Protein AF-A0A2N2EJ25-F1 (afdb_monomer)

Secondary structure (DSSP, 8-state):
-PPPHHHHHHTT-HHHHHHHHHHHHHTT-HHHHHHHHHTT--TT-----SS--S---HHHHHHHTT-HHHHHHHHHTT--TT---TTS--HHHHHHHTT-HHHHHHHHHHS-GGGG-HHHHHHHHHTTT--HHHHHHHHSS--EEE-SS-SS-SEEEEPPTTT-EEEEETTEEEEE-EEEETTB--TTTSEEEGGGTEEEEEETTTTEEEE-TT--HHHHHHTHHHHHHHHHTTTTGGGS---

Foldseek 3Di:
DDDDLVRQLVVVPLLSLQVVLLVCLLVLNPPSVVVSVVSPRDQQQQDADPVRNKSDGSLLNCLLVVVVVSNLVSLVSDHAQCDAIQLQDGSLLSNVLVVVVVSNVVSCVSYDCLLVDLVSLLVVVVVLVDDVVLLVQLCDPPQKDQQPPAPPAGIWGWHRSSNFGWHAAPNWIWGQTTSDTPPDDRRFLWTQTSVLNFIWGADPPVGFIFTPPPDDPCNCVVCVRVSSNCSVVVVRRVPDDDD

pLDDT: mean 94.06, std 9.44, range [39.44, 98.88]

Sequence (243 aa):
MQKSIKEVIESKDFTLMGIELRKCVLMGDLKHLKLLHEAGADVNYYTKDKIFTTDTTALHIAANASYMEIVKYLLDNGSDAKIIDGLGNRAYHYAKANNDIAIMKLIKEKDDKLFYEEDYCVNKLRKYNLPEETIEFLGSNNRKIDLEKSTFTDYILFCSVQDVRIFEWNDIIFVDLLFRVENYTEIGVISWIPEKESFGCIDLEHNEFGLMKGMSWQDIICDIDNIIDKSLSWEFSNNTNIF

Structure (mmCIF, N/CA/C/O backbone):
data_AF-A0A2N2EJ25-F1
#
_entry.id   AF-A0A2N2EJ25-F1
#
loop_
_atom_site.group_PDB
_atom_site.id
_atom_site.type_symbol
_atom_site.label_atom_id
_atom_site.label_alt_id
_atom_site.label_comp_id
_atom_site.label_asym_id
_atom_site.label_entity_id
_atom_site.label_seq_id
_atom_site.pdbx_PDB_ins_code
_atom_site.Cartn_x
_atom_site.Cartn_y
_atom_site.Cartn_z
_atom_site.occupancy
_atom_site.B_iso_or_equiv
_atom_site.auth_seq_id
_atom_site.auth_comp_id
_atom_site.auth_asym_id
_atom_site.auth_atom_id
_atom_site.pdbx_PDB_model_num
ATOM 1 N N . MET A 1 1 ? 31.904 -7.901 -7.513 1.00 51.38 1 MET A N 1
ATOM 2 C CA . MET A 1 1 ? 31.881 -6.795 -8.492 1.00 51.38 1 MET A CA 1
ATOM 3 C C . MET A 1 1 ? 30.454 -6.694 -9.003 1.00 51.38 1 MET A C 1
ATOM 5 O O . MET A 1 1 ? 29.905 -7.735 -9.348 1.00 51.38 1 MET A O 1
ATOM 9 N N . GLN A 1 2 ? 29.817 -5.523 -8.946 1.00 69.81 2 GLN A N 1
ATOM 10 C CA . GLN A 1 2 ? 28.483 -5.348 -9.534 1.00 69.81 2 GLN A CA 1
ATOM 11 C C . GLN A 1 2 ? 28.625 -5.433 -11.059 1.00 69.81 2 GLN A C 1
ATOM 13 O O . GLN A 1 2 ? 29.534 -4.811 -11.607 1.00 69.81 2 GLN A O 1
ATOM 18 N N . LYS A 1 3 ? 27.792 -6.248 -11.720 1.00 82.06 3 LYS A N 1
ATOM 19 C CA . LYS A 1 3 ? 27.768 -6.329 -13.187 1.00 82.06 3 LYS A CA 1
ATOM 20 C C . LYS A 1 3 ? 27.356 -4.966 -13.745 1.00 82.06 3 LYS A C 1
ATOM 22 O O . LYS A 1 3 ? 26.448 -4.335 -13.210 1.00 82.06 3 LYS A O 1
ATOM 27 N N . SER A 1 4 ? 28.006 -4.524 -14.811 1.00 92.75 4 SER A N 1
ATOM 28 C CA . SER A 1 4 ? 27.572 -3.359 -15.579 1.00 92.75 4 SER A CA 1
ATOM 29 C C . SER A 1 4 ? 26.223 -3.624 -16.258 1.00 92.75 4 SER A C 1
ATOM 31 O O . SER A 1 4 ? 25.876 -4.769 -16.548 1.00 92.75 4 SER A O 1
ATOM 33 N N . ILE A 1 5 ? 25.481 -2.563 -16.588 1.00 95.62 5 ILE A N 1
ATOM 34 C CA . ILE A 1 5 ? 24.196 -2.675 -17.306 1.00 95.62 5 ILE A CA 1
ATOM 35 C C . ILE A 1 5 ? 24.352 -3.423 -18.634 1.00 95.62 5 ILE A C 1
ATOM 37 O O . ILE A 1 5 ? 23.492 -4.216 -19.007 1.00 95.62 5 ILE A O 1
ATOM 41 N N . LYS A 1 6 ? 25.482 -3.236 -19.323 1.00 94.94 6 LYS A N 1
ATOM 42 C CA . LYS A 1 6 ? 25.787 -3.960 -20.558 1.00 94.94 6 LYS A CA 1
ATOM 43 C C . LYS A 1 6 ? 25.910 -5.469 -20.318 1.00 94.94 6 LYS A C 1
ATOM 45 O O . LYS A 1 6 ? 25.281 -6.238 -21.033 1.00 94.94 6 LYS A O 1
ATOM 50 N N . GLU A 1 7 ? 26.651 -5.883 -19.291 1.00 96.56 7 GLU A N 1
ATOM 51 C CA . GLU A 1 7 ? 26.786 -7.303 -18.928 1.00 96.56 7 GLU A CA 1
ATOM 52 C C . GLU A 1 7 ? 25.451 -7.909 -18.466 1.00 96.56 7 GLU A C 1
ATOM 54 O O . GLU A 1 7 ? 25.183 -9.082 -18.726 1.00 96.56 7 GLU A O 1
ATOM 59 N N . VAL A 1 8 ? 24.598 -7.122 -17.794 1.00 97.19 8 VAL A N 1
ATOM 60 C CA . VAL A 1 8 ? 23.229 -7.536 -17.447 1.00 97.19 8 VAL A CA 1
ATOM 61 C C . VAL A 1 8 ? 22.415 -7.786 -18.718 1.00 97.19 8 VAL A C 1
ATOM 63 O O . VAL A 1 8 ? 21.834 -8.861 -18.858 1.00 97.19 8 VAL A O 1
ATOM 66 N N . ILE A 1 9 ? 22.432 -6.858 -19.678 1.00 97.38 9 ILE A N 1
ATOM 67 C CA . ILE A 1 9 ?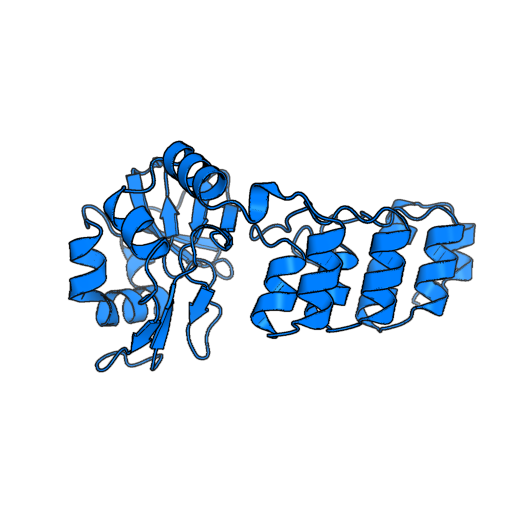 21.685 -6.995 -20.935 1.00 97.38 9 ILE A CA 1
ATOM 68 C C . ILE A 1 9 ? 22.180 -8.190 -21.763 1.00 97.38 9 ILE A C 1
ATOM 70 O O . ILE A 1 9 ? 21.384 -9.001 -22.236 1.00 97.38 9 ILE A O 1
ATOM 74 N N . GLU A 1 10 ? 23.497 -8.338 -21.905 1.00 97.06 10 GLU A N 1
ATOM 75 C CA . GLU A 1 10 ? 24.118 -9.425 -22.673 1.00 97.06 10 GLU A CA 1
ATOM 76 C C . GLU A 1 10 ? 23.817 -10.811 -22.091 1.00 97.06 10 GLU A C 1
ATOM 78 O O . GLU A 1 10 ? 23.772 -11.790 -22.838 1.00 97.06 10 GLU A O 1
ATOM 83 N N . SER A 1 11 ? 23.554 -10.899 -20.782 1.00 96.56 11 SER A N 1
ATOM 84 C CA . SER A 1 11 ? 23.187 -12.162 -20.138 1.00 96.56 11 SER A CA 1
ATOM 85 C C . SER A 1 11 ? 21.822 -12.705 -20.571 1.00 96.56 11 SER A C 1
ATOM 87 O O . SER A 1 11 ? 21.591 -13.904 -20.432 1.00 96.56 11 SER A O 1
ATOM 89 N N . LYS A 1 12 ? 20.930 -11.846 -21.097 1.00 94.50 12 LYS A N 1
ATOM 90 C CA . LYS A 1 12 ? 19.526 -12.167 -21.430 1.00 94.50 12 LYS A CA 1
ATOM 91 C C . LYS A 1 12 ? 18.728 -12.793 -20.277 1.00 94.50 12 LYS A C 1
ATOM 93 O O . LYS A 1 12 ? 17.713 -13.448 -20.501 1.00 94.50 12 LYS A O 1
ATOM 98 N N . ASP A 1 13 ? 19.184 -12.590 -19.046 1.00 97.31 13 ASP A N 1
ATOM 99 C CA . ASP A 1 13 ? 18.463 -12.965 -17.840 1.00 97.31 13 ASP A CA 1
ATOM 100 C C . ASP A 1 13 ? 17.442 -11.866 -17.520 1.00 97.31 13 ASP A C 1
ATOM 102 O O . ASP A 1 13 ? 17.774 -10.833 -16.935 1.00 97.31 13 ASP A O 1
ATOM 106 N N . PHE A 1 14 ? 16.196 -12.076 -17.945 1.00 96.00 14 PHE A N 1
ATOM 107 C CA . PHE A 1 14 ? 15.115 -11.103 -17.766 1.00 96.00 14 PHE A CA 1
ATOM 108 C C . PHE A 1 14 ? 14.777 -10.843 -16.292 1.00 96.00 14 PHE A C 1
ATOM 110 O O . PHE A 1 14 ? 14.375 -9.732 -15.948 1.00 96.00 14 PHE A O 1
ATOM 117 N N . THR A 1 15 ? 15.008 -11.816 -15.406 1.00 96.50 15 THR A N 1
ATOM 118 C CA . THR A 1 15 ? 14.854 -11.629 -13.957 1.00 96.50 15 THR A CA 1
ATOM 119 C C . THR A 1 15 ? 15.912 -10.6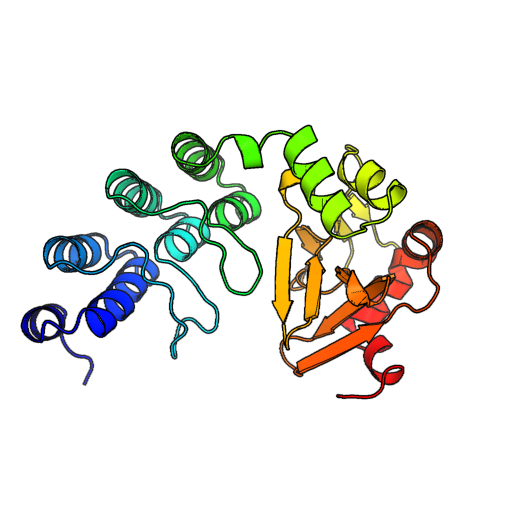61 -13.441 1.00 96.50 15 THR A C 1
ATOM 121 O O . THR A 1 15 ? 15.594 -9.692 -12.752 1.00 96.50 15 THR A O 1
ATOM 124 N N . LEU A 1 16 ? 17.178 -10.869 -13.818 1.00 96.50 16 LEU A N 1
ATOM 125 C CA . LEU A 1 16 ? 18.262 -9.957 -13.450 1.00 96.50 16 LEU A CA 1
ATOM 126 C C . LEU A 1 16 ? 18.050 -8.553 -14.031 1.00 96.50 16 LEU A C 1
ATOM 128 O O . LEU A 1 16 ? 18.323 -7.5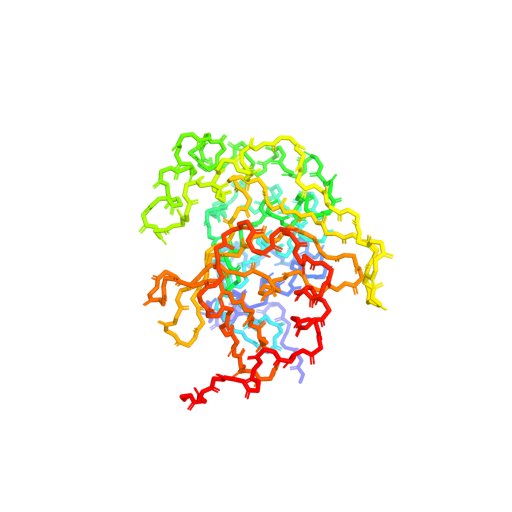65 -13.348 1.00 96.50 16 LEU A O 1
ATOM 132 N N . MET A 1 17 ? 17.544 -8.456 -15.263 1.00 97.62 17 MET A N 1
ATOM 133 C CA . MET A 1 17 ? 17.185 -7.176 -15.871 1.00 97.62 17 MET A CA 1
ATOM 134 C C . MET A 1 17 ? 16.086 -6.457 -15.081 1.00 97.62 17 MET A C 1
ATOM 136 O O . MET A 1 17 ? 16.235 -5.268 -14.821 1.00 97.62 17 MET A O 1
ATOM 140 N N . GLY A 1 18 ? 15.027 -7.154 -14.656 1.00 97.31 18 GLY A N 1
ATOM 141 C CA . GLY A 1 18 ? 13.961 -6.579 -13.827 1.00 97.31 18 GLY A CA 1
ATOM 142 C C . GLY A 1 18 ? 14.462 -6.089 -12.461 1.00 97.31 18 GLY A C 1
ATOM 143 O O . GLY A 1 18 ? 14.127 -4.985 -12.024 1.00 97.31 18 GLY A O 1
ATOM 144 N N . ILE A 1 19 ? 15.343 -6.860 -11.813 1.00 96.94 19 ILE A N 1
ATOM 145 C CA . ILE A 1 19 ? 16.013 -6.454 -10.565 1.00 96.94 19 ILE A CA 1
ATOM 146 C C . ILE A 1 19 ? 16.812 -5.164 -10.777 1.00 96.94 19 ILE A C 1
ATOM 148 O O . ILE A 1 19 ? 16.680 -4.213 -10.005 1.00 96.94 19 ILE A O 1
ATOM 152 N N . GLU A 1 20 ? 17.652 -5.118 -11.812 1.00 97.62 20 GLU A N 1
ATOM 153 C CA . GLU A 1 20 ? 18.501 -3.954 -12.066 1.00 97.62 20 GLU A CA 1
ATOM 154 C C . GLU A 1 20 ? 17.684 -2.742 -12.534 1.00 97.62 20 GLU A C 1
ATOM 156 O O . GLU A 1 20 ? 18.004 -1.616 -12.162 1.00 97.62 20 GLU A O 1
ATOM 161 N N . LEU A 1 21 ? 16.573 -2.964 -13.244 1.00 98.31 21 LEU A N 1
ATOM 162 C CA . LEU A 1 21 ? 15.643 -1.918 -13.668 1.00 98.31 21 LEU A CA 1
ATOM 163 C C . LEU A 1 21 ? 15.095 -1.160 -12.458 1.00 98.31 21 LEU A C 1
ATOM 165 O O . LEU A 1 21 ? 15.153 0.071 -12.424 1.00 98.31 21 LEU A O 1
ATOM 169 N N . ARG A 1 22 ? 14.636 -1.875 -11.423 1.00 98.19 22 ARG A N 1
ATOM 170 C CA . ARG A 1 22 ? 14.180 -1.247 -10.173 1.00 98.19 22 ARG A CA 1
ATOM 171 C C . ARG A 1 22 ? 15.295 -0.490 -9.452 1.00 98.19 22 ARG A C 1
ATOM 173 O O . ARG A 1 22 ? 15.043 0.588 -8.919 1.00 98.19 22 ARG A O 1
ATOM 180 N N . LYS A 1 23 ? 16.535 -0.993 -9.469 1.00 97.56 23 LYS A N 1
ATOM 181 C CA . LYS A 1 23 ? 17.684 -0.264 -8.899 1.00 97.56 23 LYS A CA 1
ATOM 182 C C . LYS A 1 23 ? 17.996 1.018 -9.664 1.00 97.56 23 LYS A C 1
ATOM 184 O O . LYS A 1 23 ? 18.278 2.031 -9.034 1.00 97.56 23 LYS A O 1
ATOM 189 N N . CYS A 1 24 ? 17.919 1.007 -10.996 1.00 98.06 24 CYS A N 1
ATOM 190 C CA . CYS A 1 24 ? 18.061 2.227 -11.789 1.00 98.06 24 CYS A CA 1
ATOM 191 C C . CYS A 1 24 ? 17.022 3.268 -11.365 1.00 98.06 24 CYS A C 1
ATOM 193 O O . CYS A 1 24 ? 17.377 4.421 -11.144 1.00 98.06 24 CYS A O 1
ATOM 195 N N . VAL A 1 25 ? 15.766 2.856 -11.171 1.00 98.62 25 VAL A N 1
ATOM 196 C CA . VAL A 1 25 ? 14.706 3.752 -10.689 1.00 98.62 25 VAL A CA 1
ATOM 197 C C . VAL A 1 25 ? 15.001 4.28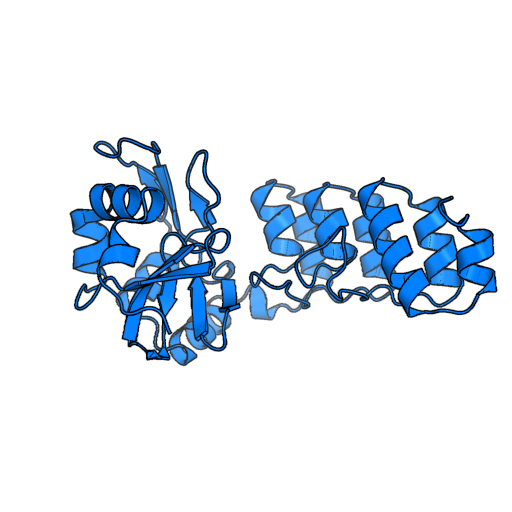3 -9.291 1.00 98.62 25 VAL A C 1
ATOM 199 O O . VAL A 1 25 ? 14.888 5.486 -9.083 1.00 98.62 25 VAL A O 1
ATOM 202 N N . LEU A 1 26 ? 15.439 3.426 -8.363 1.00 98.25 26 LEU A N 1
ATOM 203 C CA . LEU A 1 26 ? 15.840 3.830 -7.009 1.00 98.25 26 LEU A CA 1
ATOM 204 C C . LEU A 1 26 ? 16.936 4.906 -7.024 1.00 98.25 26 LEU A C 1
ATOM 206 O O . LEU A 1 26 ? 16.925 5.807 -6.194 1.00 98.25 26 LEU A O 1
ATOM 210 N N . MET A 1 27 ? 17.853 4.834 -7.990 1.00 97.94 27 MET A N 1
ATOM 211 C CA . MET A 1 27 ? 18.942 5.797 -8.169 1.00 97.94 27 MET A CA 1
ATOM 212 C C . MET A 1 27 ? 18.568 7.010 -9.043 1.00 97.94 27 MET A C 1
ATOM 214 O O . MET A 1 27 ? 19.424 7.857 -9.298 1.00 97.94 27 MET A O 1
ATOM 218 N N . GLY A 1 28 ? 17.332 7.094 -9.550 1.00 98.44 28 GLY A N 1
ATOM 219 C CA . GLY A 1 28 ? 16.900 8.154 -10.470 1.00 98.44 28 GLY A CA 1
ATOM 220 C C . GLY A 1 28 ? 17.499 8.051 -11.883 1.00 98.44 28 GLY A C 1
ATOM 221 O O . GLY A 1 28 ? 17.471 9.012 -12.654 1.00 98.44 28 GLY A O 1
ATOM 222 N N . ASP A 1 29 ? 18.048 6.894 -12.252 1.00 98.38 29 ASP A N 1
ATOM 223 C CA . ASP A 1 29 ? 18.772 6.671 -13.501 1.00 98.38 29 ASP A CA 1
ATOM 224 C C . ASP A 1 29 ? 17.833 6.312 -14.662 1.00 98.38 29 ASP A C 1
ATOM 226 O O . ASP A 1 29 ? 17.724 5.165 -15.108 1.00 98.38 29 ASP A O 1
ATOM 230 N N . LEU A 1 30 ? 17.154 7.335 -15.188 1.00 98.56 30 LEU A N 1
ATOM 231 C CA . LEU A 1 30 ? 16.255 7.204 -16.338 1.00 98.56 30 LEU A CA 1
ATOM 232 C C . LEU A 1 30 ? 16.964 6.657 -17.591 1.00 98.56 30 LEU A C 1
ATOM 234 O O . LEU A 1 30 ? 16.330 6.021 -18.433 1.00 98.56 30 LEU A O 1
ATOM 238 N N . LYS A 1 31 ? 18.272 6.897 -17.746 1.00 98.31 31 LYS A N 1
ATOM 239 C CA . LYS A 1 31 ? 19.024 6.442 -18.920 1.00 98.31 31 LYS A CA 1
ATOM 240 C C . LYS A 1 31 ? 19.163 4.923 -18.913 1.00 98.31 31 LYS A C 1
ATOM 242 O O . LYS A 1 31 ? 18.858 4.288 -19.921 1.00 98.31 31 LYS A O 1
ATOM 247 N N . HIS A 1 32 ? 19.625 4.341 -17.810 1.00 98.44 32 HIS A N 1
ATOM 248 C CA . HIS A 1 32 ? 19.789 2.890 -17.729 1.00 98.44 32 HIS A CA 1
ATOM 249 C C . HIS A 1 32 ? 18.455 2.155 -17.573 1.00 98.44 32 HIS A C 1
ATOM 251 O O . HIS A 1 32 ? 18.316 1.073 -18.139 1.00 98.44 32 HIS A O 1
ATOM 257 N N . LEU A 1 33 ? 17.452 2.777 -16.939 1.00 98.62 33 LEU A N 1
ATOM 258 C CA . LEU A 1 33 ? 16.065 2.306 -16.985 1.00 98.62 33 LEU A CA 1
ATOM 259 C C . LEU A 1 33 ? 15.598 2.080 -18.433 1.00 98.62 33 LEU A C 1
ATOM 261 O O . LEU A 1 33 ? 15.146 0.987 -18.767 1.00 98.62 33 LEU A O 1
ATOM 265 N N . LYS A 1 34 ? 15.752 3.093 -19.300 1.00 98.62 34 LYS A N 1
ATOM 266 C CA . LYS A 1 34 ? 15.366 3.011 -20.720 1.00 98.62 34 LYS A CA 1
ATOM 267 C C . LYS A 1 34 ? 16.088 1.886 -21.451 1.00 98.62 34 LYS A C 1
ATOM 269 O O . LYS A 1 34 ? 15.442 1.100 -22.129 1.00 98.62 34 LYS A O 1
ATOM 274 N N . LEU A 1 35 ? 17.405 1.776 -21.268 1.00 98.31 35 LEU A N 1
ATOM 275 C CA . LEU A 1 35 ? 18.208 0.734 -21.917 1.00 98.31 35 LEU A CA 1
ATOM 276 C C . LEU A 1 35 ? 17.781 -0.681 -21.509 1.00 98.31 35 LEU A C 1
ATOM 278 O O . LEU A 1 35 ? 17.723 -1.566 -22.357 1.00 98.31 35 LEU A O 1
ATOM 282 N N . LEU A 1 36 ? 17.488 -0.902 -20.224 1.00 98.62 36 LEU A N 1
ATOM 283 C CA . LEU A 1 36 ? 17.009 -2.197 -19.739 1.00 98.62 36 LEU A CA 1
ATOM 284 C C . LEU A 1 36 ? 15.619 -2.516 -20.295 1.00 98.62 36 LEU A C 1
ATOM 286 O O . LEU A 1 36 ? 15.400 -3.622 -20.783 1.00 98.62 36 LEU A O 1
ATOM 290 N N . HIS A 1 37 ? 14.704 -1.546 -20.276 1.00 98.50 37 HIS A N 1
ATOM 291 C CA . HIS A 1 37 ? 13.364 -1.721 -20.829 1.00 98.50 37 HIS A CA 1
ATOM 292 C C . HIS A 1 37 ? 13.395 -2.002 -22.345 1.00 98.50 37 HIS A C 1
ATOM 294 O O . HIS A 1 37 ? 12.790 -2.969 -22.800 1.00 98.50 37 HIS A O 1
ATOM 300 N N . GLU A 1 38 ? 14.180 -1.250 -23.126 1.00 97.88 38 GLU A N 1
ATOM 301 C CA . GLU A 1 38 ? 14.388 -1.487 -24.567 1.00 97.88 38 GLU A CA 1
ATOM 302 C C . GLU A 1 38 ? 15.022 -2.859 -24.861 1.00 97.88 38 GLU A C 1
ATOM 304 O O . GLU A 1 38 ? 14.789 -3.440 -25.922 1.00 97.88 38 GLU A O 1
ATOM 309 N N . ALA A 1 39 ? 15.796 -3.404 -23.918 1.00 98.00 39 ALA A N 1
ATOM 310 C CA . ALA A 1 39 ? 16.356 -4.752 -23.990 1.00 98.00 39 ALA A CA 1
ATOM 311 C C . ALA A 1 39 ? 15.364 -5.867 -23.595 1.00 98.00 39 ALA A C 1
ATOM 313 O O . ALA A 1 39 ? 15.726 -7.045 -23.644 1.00 98.00 39 ALA A O 1
ATOM 314 N N . GLY A 1 40 ? 14.124 -5.519 -23.237 1.00 97.81 40 GLY A N 1
ATOM 315 C CA . GLY A 1 40 ? 13.057 -6.458 -22.895 1.00 97.81 40 GLY A CA 1
ATOM 316 C C . GLY A 1 40 ? 12.902 -6.738 -21.400 1.00 97.81 40 GLY A C 1
ATOM 317 O O . GLY A 1 40 ? 12.250 -7.717 -21.044 1.00 97.81 40 GLY A O 1
ATOM 318 N N . ALA A 1 41 ? 13.492 -5.921 -20.521 1.00 98.25 41 ALA A N 1
ATOM 319 C CA . ALA A 1 41 ? 13.193 -5.992 -19.094 1.00 98.25 41 ALA A CA 1
ATOM 320 C C . ALA A 1 41 ? 11.700 -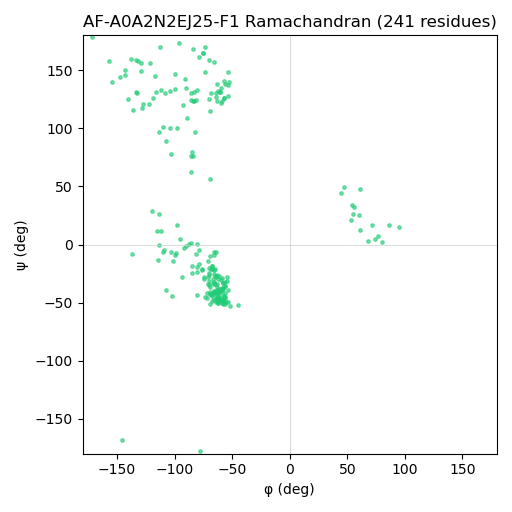5.731 -18.849 1.00 98.25 41 ALA A C 1
ATOM 322 O O . ALA A 1 41 ? 11.140 -4.772 -19.385 1.00 98.25 41 ALA A O 1
ATOM 323 N N . ASP A 1 42 ? 11.074 -6.548 -18.006 1.00 98.38 42 ASP A N 1
ATOM 324 C CA . ASP A 1 42 ? 9.689 -6.329 -17.605 1.00 98.38 42 ASP A CA 1
ATOM 325 C C . ASP A 1 42 ? 9.587 -5.084 -16.712 1.00 98.38 42 ASP A C 1
ATOM 327 O O . ASP A 1 42 ? 10.116 -5.044 -15.598 1.00 98.38 42 ASP A O 1
ATOM 331 N N . VAL A 1 43 ? 8.892 -4.060 -17.207 1.00 98.12 43 VAL A N 1
ATOM 332 C CA . VAL A 1 43 ? 8.660 -2.798 -16.495 1.00 98.12 43 VAL A CA 1
ATOM 333 C C . VAL A 1 43 ? 7.798 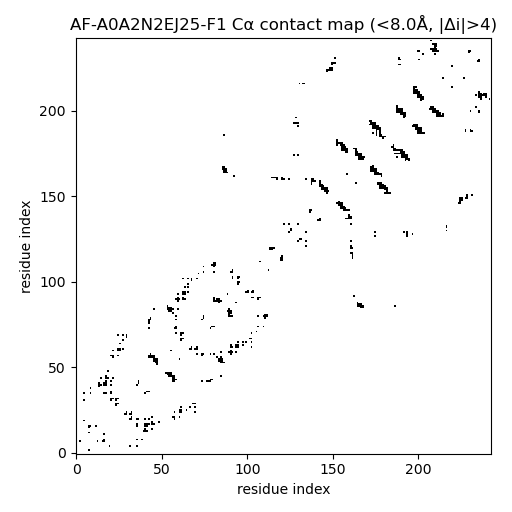-2.987 -15.237 1.00 98.12 43 VAL A C 1
ATOM 335 O O . VAL A 1 43 ? 7.837 -2.157 -14.326 1.00 98.12 43 VAL A O 1
ATOM 338 N N . ASN A 1 44 ? 7.042 -4.086 -15.176 1.00 98.56 44 ASN A N 1
ATOM 339 C CA . ASN A 1 44 ? 6.206 -4.468 -14.047 1.00 98.56 44 ASN A CA 1
ATOM 340 C C . ASN A 1 44 ? 6.896 -5.448 -13.098 1.00 98.56 44 ASN A C 1
ATOM 342 O O . ASN A 1 44 ? 6.265 -5.862 -12.136 1.00 98.56 44 ASN A O 1
ATOM 346 N N . TYR A 1 45 ? 8.173 -5.794 -13.302 1.00 98.44 45 TYR A N 1
ATOM 347 C CA . TYR A 1 45 ? 8.888 -6.698 -12.402 1.00 98.44 45 TYR A CA 1
ATOM 348 C C . TYR A 1 45 ? 8.818 -6.211 -10.947 1.00 98.44 45 TYR A C 1
ATOM 350 O O . TYR A 1 45 ? 9.164 -5.063 -10.650 1.00 98.44 45 TYR A O 1
ATOM 358 N N . TYR A 1 46 ? 8.396 -7.096 -10.041 1.00 97.56 46 TYR A N 1
ATOM 359 C CA . TYR A 1 46 ? 8.138 -6.733 -8.647 1.00 97.56 46 TYR A CA 1
ATOM 360 C C . TYR A 1 46 ? 8.643 -7.733 -7.605 1.00 97.56 46 TYR A C 1
ATOM 362 O O . TYR A 1 46 ? 8.640 -7.410 -6.422 1.00 97.56 46 TYR A O 1
ATOM 370 N N . THR A 1 47 ? 9.127 -8.910 -8.009 1.00 96.06 47 THR A N 1
ATOM 371 C CA . THR A 1 47 ? 9.511 -9.991 -7.087 1.00 96.06 47 THR A CA 1
ATOM 372 C C . THR A 1 47 ? 10.494 -9.530 -6.010 1.00 96.06 47 THR A C 1
ATOM 374 O O . THR A 1 47 ? 11.463 -8.824 -6.302 1.00 96.06 47 THR A O 1
ATOM 377 N N . LYS A 1 48 ? 10.277 -9.970 -4.769 1.00 94.56 48 LYS A N 1
ATOM 378 C CA . LYS A 1 48 ? 11.153 -9.682 -3.622 1.00 94.56 48 LYS A CA 1
ATOM 379 C C . LYS A 1 48 ? 12.617 -10.041 -3.902 1.00 94.56 48 LYS A C 1
ATOM 381 O O . LYS A 1 48 ? 12.924 -11.078 -4.492 1.00 94.56 48 LYS A O 1
ATOM 386 N N . ASP A 1 49 ? 13.533 -9.194 -3.450 1.00 93.19 49 ASP A N 1
ATOM 387 C CA . ASP A 1 49 ? 14.974 -9.429 -3.490 1.00 93.19 49 ASP A CA 1
ATOM 388 C C . ASP A 1 49 ? 15.677 -8.817 -2.263 1.00 93.19 49 ASP A C 1
ATOM 390 O O . ASP A 1 49 ? 15.047 -8.458 -1.272 1.00 93.19 49 ASP A O 1
ATOM 394 N N . LYS A 1 50 ? 17.013 -8.742 -2.292 1.00 91.12 50 LYS A N 1
ATOM 395 C CA . LYS A 1 50 ? 17.811 -8.232 -1.165 1.00 91.12 50 LYS A CA 1
ATOM 396 C C . LYS A 1 50 ? 17.627 -6.735 -0.888 1.00 91.12 50 LYS A C 1
ATOM 398 O O . LYS A 1 50 ? 18.050 -6.280 0.168 1.00 91.12 50 LYS A O 1
ATOM 403 N N . ILE A 1 51 ? 17.110 -5.976 -1.850 1.00 92.75 51 ILE A N 1
ATOM 404 C CA . ILE A 1 51 ? 16.895 -4.528 -1.758 1.00 92.75 51 ILE A CA 1
ATOM 405 C C . ILE A 1 51 ? 15.420 -4.248 -1.489 1.00 92.75 51 ILE A C 1
ATOM 407 O O . ILE A 1 51 ? 15.102 -3.433 -0.630 1.00 92.75 51 ILE A O 1
ATOM 411 N N . PHE A 1 52 ? 14.531 -4.935 -2.204 1.00 94.06 52 PHE A N 1
ATOM 412 C CA . PHE A 1 52 ? 13.089 -4.767 -2.080 1.00 94.06 52 PHE A CA 1
ATOM 413 C C . PHE A 1 52 ? 12.490 -6.005 -1.422 1.00 94.06 52 PHE A C 1
ATOM 415 O O . PHE A 1 52 ? 12.320 -7.041 -2.062 1.00 94.06 52 PHE A O 1
ATOM 422 N N . THR A 1 53 ? 12.189 -5.907 -0.130 1.00 91.25 53 THR A N 1
ATOM 423 C CA . THR A 1 53 ? 11.670 -7.021 0.681 1.00 91.25 53 THR A CA 1
ATOM 424 C C . THR A 1 53 ? 10.162 -7.236 0.526 1.00 91.25 53 THR A C 1
ATOM 426 O O . THR A 1 53 ? 9.632 -8.247 0.985 1.00 91.25 53 THR A O 1
ATOM 429 N N . THR A 1 54 ? 9.472 -6.329 -0.168 1.00 91.81 54 THR A N 1
ATOM 430 C CA . THR A 1 54 ? 8.074 -6.466 -0.593 1.00 91.81 54 THR A CA 1
ATOM 431 C C . THR A 1 54 ? 7.992 -6.575 -2.116 1.00 91.81 54 THR A C 1
ATOM 433 O O . THR A 1 54 ? 8.979 -6.351 -2.822 1.00 91.81 54 THR A O 1
ATOM 436 N N . ASP A 1 55 ? 6.807 -6.909 -2.623 1.00 95.94 55 ASP A N 1
ATOM 437 C CA . ASP A 1 55 ? 6.481 -7.002 -4.050 1.00 95.94 55 ASP A CA 1
ATOM 438 C C . ASP A 1 55 ? 6.460 -5.618 -4.751 1.00 95.94 55 ASP A C 1
ATOM 440 O O . ASP A 1 55 ? 5.471 -5.161 -5.317 1.00 95.94 55 ASP A O 1
ATOM 444 N N . THR A 1 56 ? 7.571 -4.887 -4.666 1.00 98.00 56 THR A N 1
ATOM 445 C CA . THR A 1 56 ? 7.716 -3.489 -5.089 1.00 98.00 56 THR A CA 1
ATOM 446 C C . THR A 1 56 ? 8.023 -3.385 -6.587 1.00 98.00 56 THR A C 1
ATOM 448 O O . THR A 1 56 ? 9.050 -3.885 -7.040 1.00 98.00 56 THR A O 1
ATOM 451 N N . THR A 1 57 ? 7.211 -2.660 -7.362 1.00 98.56 57 THR A N 1
ATOM 452 C CA . THR A 1 57 ? 7.466 -2.349 -8.780 1.00 98.56 57 THR A CA 1
ATOM 453 C C . THR A 1 57 ? 8.374 -1.127 -8.947 1.00 98.56 57 THR A C 1
ATOM 455 O O . THR A 1 57 ? 8.563 -0.324 -8.032 1.00 98.56 57 THR A O 1
ATOM 458 N N . ALA A 1 58 ? 8.864 -0.914 -10.168 1.00 98.69 58 ALA A N 1
ATOM 459 C CA . ALA A 1 58 ? 9.496 0.343 -10.567 1.00 98.69 58 ALA A CA 1
ATOM 460 C C . ALA A 1 58 ? 8.604 1.575 -10.305 1.00 98.69 58 ALA A C 1
ATOM 462 O O . ALA A 1 58 ? 9.094 2.613 -9.860 1.00 98.69 58 ALA A O 1
ATOM 463 N N . LEU A 1 59 ? 7.293 1.465 -10.542 1.00 98.81 59 LEU A N 1
ATOM 464 C CA . LEU A 1 59 ? 6.364 2.583 -10.379 1.00 98.81 59 LEU A CA 1
ATOM 465 C C . LEU A 1 59 ? 6.157 2.956 -8.900 1.00 98.81 59 LEU A C 1
ATOM 467 O O . LEU A 1 59 ? 6.075 4.146 -8.597 1.00 98.81 59 LEU A O 1
ATOM 471 N N . HIS A 1 60 ? 6.159 1.977 -7.981 1.00 98.81 60 HIS A N 1
ATOM 472 C CA . HIS A 1 60 ? 6.175 2.230 -6.530 1.00 98.81 60 HIS A CA 1
ATOM 473 C C . HIS A 1 60 ? 7.367 3.106 -6.136 1.00 98.81 60 HIS A C 1
ATOM 475 O O . HIS A 1 60 ? 7.196 4.153 -5.512 1.00 98.81 60 HIS A O 1
ATOM 481 N N . ILE A 1 61 ? 8.567 2.713 -6.572 1.00 98.69 61 ILE A N 1
ATOM 482 C CA . ILE A 1 61 ? 9.818 3.405 -6.240 1.00 98.69 61 ILE A CA 1
ATOM 483 C C . ILE A 1 61 ? 9.808 4.830 -6.802 1.00 98.69 61 ILE A C 1
ATOM 485 O O . ILE A 1 61 ? 10.107 5.780 -6.082 1.00 98.69 61 ILE A O 1
ATOM 489 N N . ALA A 1 62 ? 9.429 4.992 -8.073 1.00 98.81 62 ALA A N 1
ATOM 490 C CA . ALA A 1 62 ? 9.406 6.294 -8.732 1.00 98.81 62 ALA A CA 1
ATOM 491 C C . ALA A 1 62 ? 8.407 7.267 -8.085 1.00 98.81 62 ALA A C 1
ATOM 493 O O . ALA A 1 62 ? 8.722 8.447 -7.929 1.00 98.81 62 ALA A O 1
ATOM 494 N N . ALA A 1 63 ? 7.225 6.779 -7.691 1.00 98.75 63 ALA A N 1
ATOM 495 C CA . ALA A 1 63 ? 6.221 7.582 -7.000 1.00 98.75 63 ALA A CA 1
ATOM 496 C C . ALA A 1 63 ? 6.677 7.978 -5.587 1.00 98.75 63 ALA A C 1
ATOM 498 O O . ALA A 1 63 ? 6.538 9.137 -5.204 1.00 98.75 63 ALA A O 1
ATOM 499 N N . ASN A 1 64 ? 7.280 7.045 -4.842 1.00 98.38 64 ASN A N 1
ATOM 500 C CA . ASN A 1 64 ? 7.815 7.310 -3.506 1.00 98.38 64 ASN A CA 1
ATOM 501 C C . ASN A 1 64 ? 8.992 8.299 -3.516 1.00 98.38 64 ASN A C 1
ATOM 503 O O . ASN A 1 64 ? 9.136 9.103 -2.603 1.00 98.38 64 ASN A O 1
ATOM 507 N N . ALA A 1 65 ? 9.820 8.269 -4.561 1.00 98.38 65 ALA A N 1
ATOM 508 C CA . ALA A 1 65 ? 10.939 9.193 -4.731 1.00 98.38 65 ALA A CA 1
ATOM 509 C C . ALA A 1 65 ? 10.547 10.523 -5.409 1.00 98.38 65 ALA A C 1
ATOM 511 O O . ALA A 1 65 ? 11.413 11.362 -5.660 1.00 98.38 65 ALA A O 1
ATOM 512 N N . SER A 1 66 ? 9.265 10.720 -5.743 1.00 98.44 66 SER A N 1
ATOM 513 C CA . SER A 1 66 ? 8.768 11.878 -6.499 1.00 98.44 66 SER A CA 1
ATOM 514 C C . SER A 1 66 ? 9.490 12.117 -7.840 1.00 98.44 66 SER A C 1
ATOM 516 O O . SER A 1 66 ? 9.667 13.247 -8.303 1.00 98.44 66 SER A O 1
ATOM 518 N N . TYR A 1 67 ? 9.903 11.042 -8.518 1.00 98.69 67 TYR A N 1
ATOM 519 C CA . TYR A 1 67 ? 10.594 11.108 -9.808 1.00 98.69 67 TYR A CA 1
ATOM 520 C C . TYR A 1 67 ? 9.613 11.234 -10.978 1.00 98.69 67 TYR A C 1
ATOM 522 O O . TYR A 1 67 ? 9.397 10.283 -11.728 1.00 98.69 67 TYR A O 1
ATOM 530 N N . MET A 1 68 ? 9.059 12.436 -11.169 1.00 98.50 68 MET A N 1
ATOM 531 C CA . MET A 1 68 ? 8.058 12.753 -12.204 1.00 98.50 68 MET A CA 1
ATOM 532 C C . MET A 1 68 ? 8.386 12.187 -13.598 1.00 98.50 68 MET A C 1
ATOM 534 O O . MET A 1 68 ? 7.567 11.492 -14.196 1.00 98.50 68 MET A O 1
ATOM 538 N N . GLU A 1 69 ? 9.588 12.446 -14.120 1.00 98.69 69 GLU A N 1
ATOM 539 C CA . GLU A 1 69 ? 9.976 11.996 -15.467 1.00 98.69 69 GLU A CA 1
ATOM 540 C C . GLU A 1 69 ? 10.069 10.468 -15.576 1.00 98.69 69 GLU A C 1
ATOM 542 O O . GLU A 1 69 ? 9.756 9.897 -16.623 1.00 98.69 69 GLU A O 1
ATOM 547 N N . ILE A 1 70 ? 10.462 9.792 -14.492 1.00 98.88 70 ILE A N 1
ATOM 548 C CA . ILE A 1 70 ? 10.494 8.328 -14.444 1.00 98.88 70 ILE A CA 1
ATOM 549 C C . ILE A 1 70 ? 9.071 7.778 -14.348 1.00 98.88 70 ILE A C 1
ATOM 551 O O . ILE A 1 70 ? 8.738 6.882 -15.115 1.00 98.88 70 ILE A O 1
ATOM 555 N N . VAL A 1 71 ? 8.214 8.338 -13.486 1.00 98.81 71 VAL A N 1
ATOM 556 C CA . VAL A 1 71 ? 6.793 7.953 -13.400 1.00 98.81 71 VAL A CA 1
ATOM 557 C C . VAL A 1 71 ? 6.128 8.056 -14.769 1.00 98.81 71 VAL A C 1
ATOM 559 O O . VAL A 1 71 ? 5.490 7.105 -15.217 1.00 98.81 71 VAL A O 1
ATOM 562 N N . LYS A 1 72 ? 6.312 9.185 -15.460 1.00 98.62 72 LYS A N 1
ATOM 563 C CA . LYS A 1 72 ? 5.763 9.392 -16.800 1.00 98.62 72 LYS A CA 1
ATOM 564 C C . LYS A 1 72 ? 6.269 8.349 -17.787 1.00 98.62 72 LYS A C 1
ATOM 566 O O . LYS A 1 72 ? 5.466 7.746 -18.492 1.00 98.62 72 LYS A O 1
ATOM 571 N N . TYR A 1 73 ? 7.582 8.115 -17.816 1.00 98.81 73 TYR A N 1
ATOM 572 C CA . TYR A 1 73 ? 8.162 7.107 -18.697 1.00 98.81 73 TYR A CA 1
ATOM 573 C C . TYR A 1 73 ? 7.572 5.718 -18.433 1.00 98.81 73 TYR A C 1
ATOM 575 O O . TYR A 1 73 ? 7.136 5.067 -19.375 1.00 98.81 73 TYR A O 1
ATOM 583 N N . LEU A 1 74 ? 7.519 5.290 -17.172 1.00 98.81 74 LEU A N 1
ATOM 584 C CA . LEU A 1 74 ? 6.979 3.994 -16.763 1.00 98.81 74 LEU A CA 1
ATOM 585 C C . LEU A 1 74 ? 5.514 3.826 -17.211 1.00 98.81 74 LEU A C 1
ATOM 587 O O . LEU A 1 74 ? 5.181 2.866 -17.905 1.00 98.81 74 LEU A O 1
ATOM 591 N N . LEU A 1 75 ? 4.652 4.802 -16.909 1.00 98.56 75 LEU A N 1
ATOM 592 C CA . LEU A 1 75 ? 3.230 4.766 -17.276 1.00 98.56 75 LEU A CA 1
ATOM 593 C C . LEU A 1 75 ? 2.990 4.793 -18.793 1.00 98.56 75 LEU A C 1
ATOM 595 O O . LEU A 1 75 ? 2.114 4.089 -19.294 1.00 98.56 75 LEU A O 1
ATOM 599 N N . ASP A 1 76 ? 3.759 5.584 -19.545 1.00 98.19 76 ASP A N 1
ATOM 600 C CA . ASP A 1 76 ? 3.652 5.626 -21.010 1.00 98.19 76 ASP A CA 1
ATOM 601 C C . ASP A 1 76 ? 4.184 4.345 -21.680 1.00 98.19 76 ASP A C 1
ATOM 603 O O . ASP A 1 76 ? 3.895 4.104 -22.851 1.00 98.19 76 ASP A O 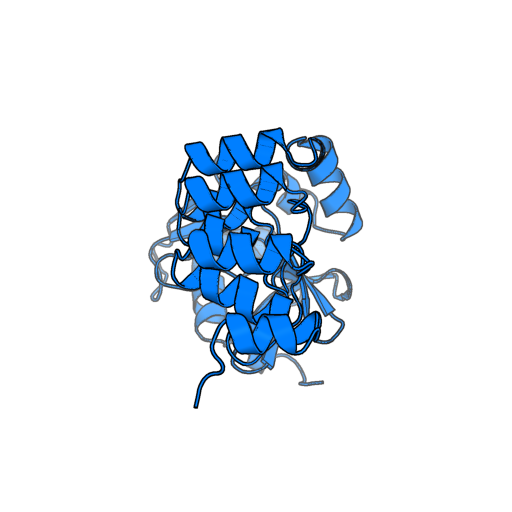1
ATOM 607 N N . ASN A 1 77 ? 4.923 3.511 -20.941 1.00 98.19 77 ASN A N 1
ATOM 608 C CA . ASN A 1 77 ? 5.535 2.274 -21.427 1.00 98.19 77 ASN A CA 1
ATOM 609 C C . ASN A 1 77 ? 4.939 1.008 -20.787 1.00 98.19 77 ASN A C 1
ATOM 611 O O . ASN A 1 77 ? 5.588 -0.032 -20.739 1.00 98.19 77 ASN A O 1
ATOM 615 N N . GLY A 1 78 ? 3.683 1.069 -20.338 1.00 96.50 78 GLY A N 1
ATOM 616 C CA . GLY A 1 78 ? 2.932 -0.125 -19.943 1.00 96.50 78 GLY A CA 1
ATOM 617 C C . GLY A 1 78 ? 3.134 -0.574 -18.497 1.00 96.50 78 GLY A C 1
ATOM 618 O O . GLY A 1 78 ? 2.774 -1.706 -18.168 1.00 96.50 78 GLY A O 1
ATOM 619 N N . SER A 1 79 ? 3.664 0.287 -17.621 1.00 98.19 79 SER A N 1
ATOM 620 C CA . SER A 1 79 ? 3.557 0.035 -16.184 1.00 98.19 79 SER A CA 1
ATOM 621 C C . SER A 1 79 ? 2.098 -0.017 -15.740 1.00 98.19 79 SER A C 1
ATOM 623 O O . SER A 1 79 ? 1.313 0.883 -16.041 1.00 98.19 79 SER A O 1
ATOM 625 N N . ASP A 1 80 ? 1.757 -1.053 -14.983 1.00 97.81 80 ASP A N 1
ATOM 626 C CA . ASP A 1 80 ? 0.434 -1.265 -14.417 1.00 97.81 80 ASP A CA 1
ATOM 627 C C . ASP A 1 80 ? 0.330 -0.596 -13.037 1.00 97.81 80 ASP A C 1
ATOM 629 O O . ASP A 1 80 ? 0.911 -1.047 -12.047 1.00 97.81 80 ASP A O 1
ATOM 633 N N . ALA A 1 81 ? -0.433 0.497 -12.968 1.00 97.25 81 ALA A N 1
ATOM 634 C CA . ALA A 1 81 ? -0.682 1.249 -11.737 1.00 97.25 81 ALA A CA 1
ATOM 635 C C . ALA A 1 81 ? -1.561 0.503 -10.713 1.00 97.25 81 ALA A C 1
ATOM 637 O O . ALA A 1 81 ? -1.689 0.957 -9.572 1.00 97.25 81 ALA A O 1
ATOM 638 N N . LYS A 1 82 ? -2.158 -0.631 -11.104 1.00 96.06 82 LYS A N 1
ATOM 639 C CA . LYS A 1 82 ? -3.039 -1.437 -10.251 1.00 96.06 82 LYS A CA 1
ATOM 640 C C . LYS A 1 82 ? -2.271 -2.414 -9.365 1.00 96.06 82 LYS A C 1
ATOM 642 O O . LYS A 1 82 ? -2.849 -2.893 -8.389 1.00 96.06 82 LYS A O 1
ATOM 647 N N . ILE A 1 83 ? -1.009 -2.711 -9.695 1.00 97.19 83 ILE A N 1
ATOM 648 C CA . ILE A 1 83 ? -0.171 -3.621 -8.907 1.00 97.19 83 ILE A CA 1
ATOM 649 C C . ILE A 1 83 ? -0.019 -3.053 -7.495 1.00 97.19 83 ILE A C 1
ATOM 651 O O . ILE A 1 83 ? 0.297 -1.877 -7.318 1.00 97.19 83 ILE A O 1
ATOM 655 N N . ILE A 1 84 ? -0.256 -3.909 -6.505 1.00 96.50 84 ILE A N 1
ATOM 656 C CA . ILE A 1 84 ? 0.011 -3.638 -5.095 1.00 96.50 84 ILE A CA 1
ATOM 657 C C . ILE A 1 84 ? 1.324 -4.294 -4.692 1.00 96.50 84 ILE A C 1
ATOM 659 O O . ILE A 1 84 ? 1.667 -5.360 -5.200 1.00 96.50 84 ILE A O 1
ATOM 663 N N . ASP A 1 85 ? 2.051 -3.659 -3.783 1.00 97.06 85 ASP A N 1
ATOM 664 C CA . ASP A 1 85 ? 3.160 -4.303 -3.100 1.00 97.06 85 ASP A CA 1
ATOM 665 C C . ASP A 1 85 ? 2.675 -5.248 -1.987 1.00 97.06 85 ASP A C 1
ATOM 667 O O . ASP A 1 85 ? 1.476 -5.418 -1.752 1.00 97.06 85 ASP A O 1
ATOM 671 N N . GLY A 1 86 ? 3.625 -5.856 -1.273 1.00 94.19 86 GLY A N 1
ATOM 672 C CA . GLY A 1 86 ? 3.329 -6.788 -0.179 1.00 94.19 86 GLY A CA 1
ATOM 673 C C . GLY A 1 86 ? 2.600 -6.167 1.021 1.00 94.19 86 GLY A C 1
ATOM 674 O O . GLY A 1 86 ? 2.214 -6.897 1.922 1.00 94.19 86 GLY A O 1
ATOM 675 N N . LEU A 1 87 ? 2.415 -4.844 1.040 1.00 93.56 87 LEU A N 1
ATOM 676 C CA . LEU A 1 87 ? 1.712 -4.095 2.083 1.00 93.56 87 LEU A CA 1
ATOM 677 C C . LEU A 1 87 ? 0.391 -3.506 1.559 1.00 93.56 87 LEU A C 1
ATOM 679 O O . LEU A 1 87 ? -0.230 -2.661 2.201 1.00 93.56 87 LEU A O 1
ATOM 683 N N . GLY A 1 88 ? -0.044 -3.927 0.367 1.00 95.75 88 GLY A N 1
ATOM 684 C CA . GLY A 1 88 ? -1.278 -3.456 -0.254 1.00 95.75 88 GLY A CA 1
ATOM 685 C C . GLY A 1 88 ? -1.167 -2.060 -0.875 1.00 95.75 88 GLY A C 1
ATOM 686 O O . GLY A 1 88 ? -2.178 -1.508 -1.319 1.00 95.75 88 GLY A O 1
ATOM 687 N N . ASN A 1 89 ? 0.032 -1.469 -0.940 1.00 96.75 89 ASN A N 1
ATOM 688 C CA . ASN A 1 89 ? 0.233 -0.158 -1.542 1.00 96.75 89 ASN A CA 1
ATOM 689 C C . ASN A 1 89 ? 0.365 -0.279 -3.059 1.00 96.75 89 ASN A C 1
ATOM 691 O O . ASN A 1 89 ? 1.269 -0.925 -3.567 1.00 96.75 89 ASN A O 1
ATOM 695 N N . ARG A 1 90 ? -0.497 0.433 -3.782 1.00 97.25 90 ARG A N 1
ATOM 696 C CA . ARG A 1 90 ? -0.263 0.899 -5.163 1.00 97.25 90 ARG A CA 1
ATOM 697 C C . ARG A 1 90 ? 0.634 2.137 -5.193 1.00 97.25 90 ARG A C 1
ATOM 699 O O . ARG A 1 90 ? 0.654 2.899 -4.226 1.00 97.25 90 ARG A O 1
ATOM 706 N N . ALA A 1 91 ? 1.229 2.446 -6.346 1.00 98.19 91 ALA A N 1
ATOM 707 C CA . ALA A 1 91 ? 2.069 3.639 -6.548 1.00 98.19 91 ALA A CA 1
ATOM 708 C C . ALA A 1 91 ? 1.377 4.961 -6.185 1.00 98.19 91 ALA A C 1
ATOM 710 O O . ALA A 1 91 ? 2.015 5.889 -5.690 1.00 98.19 91 ALA A O 1
ATOM 711 N N . TYR A 1 92 ? 0.056 5.026 -6.365 1.00 98.06 92 TYR A N 1
ATOM 712 C CA . TYR A 1 92 ? -0.747 6.174 -5.960 1.00 98.06 92 TYR A CA 1
ATOM 713 C C . TYR A 1 92 ? -0.639 6.492 -4.456 1.00 98.06 92 TYR A C 1
ATOM 715 O O . TYR A 1 92 ? -0.594 7.669 -4.098 1.00 98.06 92 TYR A O 1
ATOM 723 N N . HIS A 1 93 ? -0.568 5.482 -3.577 1.00 97.69 93 HIS A N 1
ATOM 724 C CA . HIS A 1 93 ? -0.499 5.700 -2.125 1.00 97.69 93 HIS A CA 1
ATOM 725 C C . HIS A 1 93 ? 0.795 6.411 -1.731 1.00 97.69 93 HIS A C 1
ATOM 727 O O . HIS A 1 93 ? 0.743 7.365 -0.962 1.00 97.69 93 HIS A O 1
ATOM 733 N N . TYR A 1 94 ? 1.929 6.034 -2.329 1.00 97.88 94 TYR A N 1
ATOM 734 C CA . TYR A 1 94 ? 3.209 6.707 -2.097 1.00 97.88 94 TYR A CA 1
ATOM 735 C C . TYR A 1 94 ? 3.185 8.169 -2.556 1.00 97.88 94 TYR A C 1
ATOM 737 O O . TYR A 1 94 ? 3.548 9.067 -1.798 1.00 97.88 94 TYR A O 1
ATOM 745 N N . ALA A 1 95 ? 2.671 8.436 -3.762 1.00 98.19 95 ALA A N 1
ATOM 746 C CA . ALA A 1 95 ? 2.511 9.809 -4.246 1.00 98.19 95 ALA A CA 1
ATOM 747 C C . ALA A 1 95 ? 1.612 10.642 -3.314 1.00 98.19 95 ALA A C 1
ATOM 749 O O . ALA A 1 95 ? 1.898 11.806 -3.038 1.00 98.19 95 ALA A O 1
ATOM 750 N N . LYS A 1 96 ? 0.542 10.033 -2.788 1.00 96.94 96 LYS A N 1
ATOM 751 C CA . LYS A 1 96 ? -0.379 10.674 -1.848 1.00 96.94 96 LYS A CA 1
ATOM 752 C C . LYS A 1 96 ? 0.251 10.927 -0.479 1.00 96.94 96 LYS A C 1
ATOM 754 O O . LYS A 1 96 ? 0.065 12.015 0.063 1.00 96.94 96 LYS A O 1
ATOM 759 N N . ALA A 1 97 ? 1.013 9.979 0.063 1.00 95.25 97 ALA A N 1
ATOM 760 C CA . ALA A 1 97 ? 1.735 10.139 1.326 1.00 95.25 97 ALA A CA 1
ATOM 761 C C . ALA A 1 97 ? 2.721 11.322 1.272 1.00 95.25 97 ALA A C 1
ATOM 763 O O . ALA A 1 97 ? 2.805 12.096 2.231 1.00 95.25 97 ALA A O 1
ATOM 764 N N . ASN A 1 98 ? 3.358 11.517 0.113 1.00 95.88 98 ASN A N 1
ATOM 765 C CA . ASN A 1 98 ? 4.253 12.638 -0.184 1.00 95.88 98 ASN A CA 1
ATOM 766 C C . ASN A 1 98 ? 3.534 13.951 -0.536 1.00 95.88 98 ASN A C 1
ATOM 768 O O . ASN A 1 98 ? 4.190 14.973 -0.731 1.00 95.88 98 ASN A O 1
ATOM 772 N N . ASN A 1 99 ? 2.199 13.946 -0.631 1.00 96.62 99 ASN A N 1
ATOM 773 C CA . ASN A 1 99 ? 1.402 15.075 -1.116 1.00 96.62 99 ASN A CA 1
ATOM 774 C C . ASN A 1 99 ? 1.817 15.550 -2.532 1.00 96.62 99 ASN A C 1
ATOM 776 O O . ASN A 1 99 ? 1.720 16.733 -2.869 1.00 96.62 99 ASN A O 1
ATOM 780 N N . ASP A 1 100 ? 2.277 14.626 -3.382 1.00 98.19 100 ASP A N 1
ATOM 781 C CA . ASP A 1 100 ? 2.708 14.912 -4.750 1.00 98.19 100 ASP A CA 1
ATOM 782 C C . ASP A 1 100 ? 1.513 14.908 -5.710 1.00 98.19 100 ASP A C 1
ATOM 784 O O . ASP A 1 100 ? 1.231 13.953 -6.442 1.00 98.19 100 ASP A O 1
ATOM 788 N N . ILE A 1 101 ? 0.780 16.020 -5.697 1.00 98.31 101 ILE A N 1
ATOM 789 C CA . ILE A 1 101 ? -0.456 16.193 -6.469 1.00 98.31 101 ILE A CA 1
ATOM 790 C C . ILE A 1 101 ? -0.244 15.964 -7.971 1.00 98.31 101 ILE A C 1
ATOM 792 O O . ILE A 1 101 ? -1.158 15.505 -8.662 1.00 98.31 101 ILE A O 1
ATOM 796 N N . ALA A 1 102 ? 0.935 16.298 -8.500 1.00 98.38 102 ALA A N 1
ATOM 797 C CA . ALA A 1 102 ? 1.218 16.149 -9.919 1.00 98.38 102 ALA A CA 1
ATOM 798 C C . ALA A 1 102 ? 1.362 14.667 -10.296 1.00 98.38 102 ALA A C 1
ATOM 800 O O . ALA A 1 102 ? 0.729 14.222 -11.256 1.00 98.38 102 ALA A O 1
ATOM 801 N N . ILE A 1 103 ? 2.118 13.890 -9.511 1.00 98.69 103 ILE A N 1
ATOM 802 C CA . ILE A 1 103 ? 2.258 12.443 -9.728 1.00 98.69 103 ILE A CA 1
ATOM 803 C C . ILE A 1 103 ? 0.927 11.726 -9.488 1.00 98.69 103 ILE A C 1
ATOM 805 O O . ILE A 1 103 ? 0.545 10.870 -10.284 1.00 98.69 103 ILE A O 1
ATOM 809 N N . MET A 1 104 ? 0.175 12.107 -8.451 1.00 98.25 104 MET A N 1
ATOM 810 C CA . MET A 1 104 ? -1.151 11.539 -8.182 1.00 98.25 104 MET A CA 1
ATOM 811 C C . MET A 1 104 ? -2.095 11.681 -9.380 1.00 98.25 104 MET A C 1
ATOM 813 O O . MET A 1 104 ? -2.781 10.723 -9.738 1.00 98.25 104 MET A O 1
ATOM 817 N N . LYS A 1 105 ? -2.135 12.866 -10.006 1.00 97.81 105 LYS A N 1
ATOM 818 C CA . LYS A 1 105 ? -2.952 13.112 -11.204 1.00 97.81 105 LYS A CA 1
ATOM 819 C C . LYS A 1 105 ? -2.512 12.229 -12.365 1.00 97.81 105 LYS A C 1
ATOM 821 O O . LYS A 1 105 ? -3.356 11.580 -12.972 1.00 97.81 105 LYS A O 1
ATOM 826 N N . LEU A 1 106 ? -1.207 12.162 -12.617 1.00 98.06 106 LEU A N 1
ATOM 827 C CA . LEU A 1 106 ? -0.653 11.375 -13.713 1.00 98.06 106 LEU A CA 1
ATOM 828 C C . LEU A 1 106 ? -0.933 9.873 -13.553 1.00 98.06 106 LEU A C 1
ATOM 830 O O . LEU A 1 106 ? -1.332 9.219 -14.513 1.00 98.06 106 LEU A O 1
ATOM 834 N N . ILE A 1 107 ? -0.779 9.333 -12.339 1.00 97.88 107 ILE A N 1
ATOM 835 C CA . ILE A 1 107 ? -1.133 7.939 -12.044 1.00 97.88 107 ILE A CA 1
ATOM 836 C C . ILE A 1 107 ? -2.634 7.732 -12.268 1.00 97.88 107 ILE A C 1
ATOM 838 O O . ILE A 1 107 ? -3.015 6.845 -13.025 1.00 97.88 107 ILE A O 1
ATOM 842 N N . LYS A 1 108 ? -3.486 8.592 -11.696 1.00 96.06 108 LYS A N 1
ATOM 843 C CA . LYS A 1 108 ? -4.949 8.491 -11.815 1.00 96.06 108 LYS A CA 1
ATOM 844 C C . LYS A 1 108 ? -5.452 8.524 -13.261 1.00 96.06 108 LYS A C 1
ATOM 846 O O . LYS A 1 108 ? -6.450 7.882 -13.572 1.00 96.06 108 LYS A O 1
ATOM 851 N N . GLU A 1 109 ? -4.787 9.259 -14.150 1.00 94.50 109 GLU A N 1
ATOM 852 C CA . GLU A 1 109 ? -5.126 9.301 -15.580 1.00 94.50 109 GLU A CA 1
ATOM 85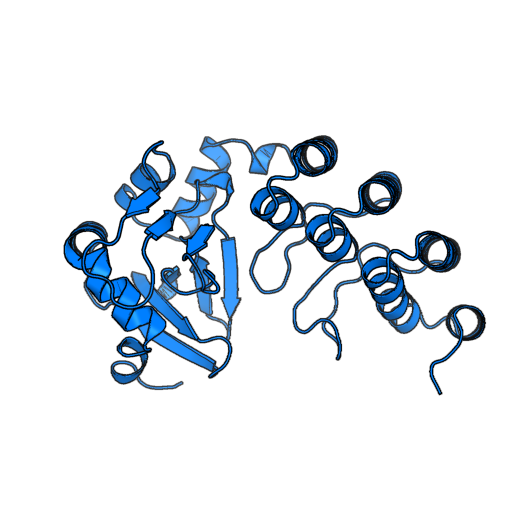3 C C . GLU A 1 109 ? -4.920 7.957 -16.295 1.00 94.50 109 GLU A C 1
ATOM 855 O O . GLU A 1 109 ? -5.584 7.689 -17.299 1.00 94.50 109 GLU A O 1
ATOM 860 N N . LYS A 1 110 ? -4.006 7.124 -15.791 1.00 92.38 110 LYS A N 1
ATOM 861 C CA . LYS A 1 110 ? -3.588 5.848 -16.395 1.00 92.38 110 LYS A CA 1
ATOM 862 C C . LYS A 1 110 ? -4.065 4.622 -15.607 1.00 92.38 110 LYS A C 1
ATOM 864 O O . LYS A 1 110 ? -3.859 3.496 -16.048 1.00 92.38 110 LYS A O 1
ATOM 869 N N . ASP A 1 111 ? -4.687 4.847 -14.459 1.00 93.62 111 ASP A N 1
ATOM 870 C CA . ASP A 1 111 ? -5.145 3.832 -13.515 1.00 93.62 111 ASP A CA 1
ATOM 871 C C . ASP A 1 111 ? -6.635 3.485 -13.708 1.00 93.62 111 ASP A C 1
ATOM 873 O O . ASP A 1 111 ? -7.356 4.099 -14.501 1.00 93.62 111 ASP A O 1
ATOM 877 N N . ASP A 1 112 ? -7.114 2.474 -12.984 1.00 92.12 112 ASP A N 1
ATOM 878 C CA . ASP A 1 112 ? -8.529 2.127 -12.945 1.00 92.12 112 ASP A CA 1
ATOM 879 C C . ASP A 1 112 ? -9.344 3.183 -12.193 1.00 92.12 112 ASP A C 1
ATOM 881 O O . ASP A 1 112 ? -9.094 3.486 -11.023 1.00 92.12 112 ASP A O 1
ATOM 885 N N . LYS A 1 113 ? -10.381 3.709 -12.848 1.00 92.69 113 LYS A N 1
ATOM 886 C CA . LYS A 1 113 ? -11.263 4.720 -12.257 1.00 92.69 113 LYS A CA 1
ATOM 887 C C . LYS A 1 113 ? -12.004 4.196 -11.030 1.00 92.69 113 LYS A C 1
ATOM 889 O O . LYS A 1 113 ? -12.251 4.985 -10.120 1.00 92.69 113 LYS A O 1
ATOM 894 N N . LEU A 1 114 ? -12.280 2.888 -10.975 1.00 92.12 114 LEU A N 1
ATOM 895 C CA . LEU A 1 114 ? -13.006 2.256 -9.872 1.00 92.12 114 LEU A CA 1
ATOM 896 C C . LEU A 1 114 ? -12.325 2.482 -8.517 1.00 92.12 114 LEU A C 1
ATOM 898 O O . LEU A 1 114 ? -13.009 2.675 -7.519 1.00 92.12 114 LEU A O 1
ATOM 902 N N . PHE A 1 115 ? -10.989 2.554 -8.464 1.00 91.81 115 PHE A N 1
ATOM 903 C CA . PHE A 1 115 ? -10.261 2.825 -7.215 1.00 91.81 115 PHE A CA 1
ATOM 904 C C . PHE A 1 115 ? -10.504 4.225 -6.633 1.00 91.81 115 PHE A C 1
ATOM 906 O O . PHE A 1 115 ? -10.070 4.517 -5.521 1.00 91.81 115 PHE A O 1
ATOM 913 N N . TYR A 1 116 ? -11.169 5.101 -7.383 1.00 91.88 116 TYR A N 1
ATOM 914 C CA . TYR A 1 116 ? -11.510 6.457 -6.969 1.00 91.88 116 TYR A CA 1
ATOM 915 C C . TYR A 1 116 ? -13.019 6.662 -6.810 1.00 91.88 116 TYR A C 1
ATOM 917 O O . TYR A 1 116 ? -13.439 7.766 -6.463 1.00 91.88 116 TYR A O 1
ATOM 925 N N . GLU A 1 117 ? -13.820 5.628 -7.072 1.00 95.06 117 GLU A N 1
ATOM 926 C CA . GLU A 1 117 ? -15.270 5.639 -6.916 1.00 95.06 117 GLU A CA 1
ATOM 927 C C . GLU A 1 117 ? -15.636 5.129 -5.521 1.00 95.06 117 GLU A C 1
ATOM 929 O O . GLU A 1 117 ? -15.318 4.003 -5.141 1.00 95.06 117 GLU A O 1
ATOM 934 N N . GLU A 1 118 ? -16.306 5.975 -4.743 1.00 94.56 118 GLU A N 1
ATOM 935 C CA . GLU A 1 118 ? -16.627 5.699 -3.342 1.00 94.56 118 GLU A CA 1
ATOM 936 C C . GLU A 1 118 ? -17.454 4.418 -3.170 1.00 94.56 118 GLU A C 1
ATOM 938 O O . GLU A 1 118 ? -17.061 3.544 -2.399 1.00 94.56 118 GLU A O 1
ATOM 943 N N . ASP A 1 119 ? -18.519 4.249 -3.960 1.00 97.00 119 ASP A N 1
ATOM 944 C CA . ASP A 1 119 ? -19.387 3.066 -3.908 1.00 97.00 119 ASP A CA 1
ATOM 945 C C . ASP A 1 119 ? -18.621 1.765 -4.179 1.00 97.00 119 ASP A C 1
ATOM 947 O O . ASP A 1 119 ? -18.879 0.736 -3.549 1.00 97.00 119 ASP A O 1
ATOM 951 N N . TYR A 1 120 ? -17.664 1.787 -5.110 1.00 96.75 120 TYR A N 1
ATOM 952 C CA . TYR A 1 120 ? -16.829 0.624 -5.393 1.00 96.75 120 TYR A CA 1
ATOM 953 C C . TYR A 1 120 ? -15.948 0.280 -4.189 1.00 96.75 120 TYR A C 1
ATOM 955 O O . TYR A 1 120 ? -15.911 -0.877 -3.763 1.00 96.75 120 TYR A O 1
ATOM 963 N N . CYS A 1 121 ? -15.273 1.279 -3.618 1.00 97.31 121 CYS A N 1
ATOM 964 C CA . CYS A 1 121 ? -14.408 1.111 -2.454 1.00 97.31 121 CYS A CA 1
ATOM 965 C C . CYS A 1 121 ? -15.188 0.612 -1.232 1.00 97.31 121 CYS A C 1
ATOM 967 O O . CYS A 1 121 ? -14.800 -0.384 -0.627 1.00 97.31 121 CYS A O 1
ATOM 969 N N . VAL A 1 122 ? -16.335 1.219 -0.928 1.00 98.44 122 VAL A N 1
ATOM 970 C CA . VAL A 1 122 ? -17.239 0.786 0.146 1.00 98.44 122 VAL A CA 1
ATOM 971 C C . VAL A 1 122 ? -17.665 -0.672 -0.049 1.00 98.44 122 VAL A C 1
ATOM 973 O O . VAL A 1 122 ? -17.522 -1.498 0.854 1.00 98.44 122 VAL A O 1
ATOM 976 N N . ASN A 1 123 ? -18.124 -1.037 -1.249 1.00 98.12 123 ASN A N 1
ATOM 977 C CA . ASN A 1 123 ? -18.544 -2.410 -1.533 1.00 98.12 123 ASN A CA 1
ATOM 978 C C . ASN A 1 123 ? -17.381 -3.407 -1.501 1.00 98.12 123 ASN A C 1
ATOM 980 O O . ASN A 1 123 ? -17.588 -4.572 -1.162 1.00 98.12 123 ASN A O 1
ATOM 984 N N . LYS A 1 124 ? -16.158 -2.976 -1.833 1.00 97.69 124 LYS A N 1
ATOM 985 C CA . LYS A 1 124 ? -14.950 -3.782 -1.638 1.00 97.69 124 LYS A CA 1
ATOM 986 C C . LYS A 1 124 ? -14.743 -4.065 -0.150 1.00 97.69 124 LYS A C 1
ATOM 988 O O . LYS A 1 124 ? -14.579 -5.228 0.189 1.00 97.69 124 LYS A O 1
ATOM 993 N N . LEU A 1 125 ? -14.813 -3.058 0.722 1.00 98.56 125 LEU A N 1
ATOM 994 C CA . LEU A 1 125 ? -14.616 -3.221 2.172 1.00 98.56 125 LEU A CA 1
ATOM 995 C C . LEU A 1 125 ? -15.667 -4.131 2.819 1.00 98.56 125 LEU A C 1
ATOM 997 O O . LEU A 1 125 ? -15.313 -4.995 3.619 1.00 98.56 125 LEU A O 1
ATOM 1001 N N . ARG A 1 126 ? -16.935 -4.033 2.399 1.00 98.44 126 ARG A N 1
ATOM 1002 C CA . ARG A 1 126 ? -18.006 -4.931 2.872 1.00 98.44 126 ARG A CA 1
ATOM 1003 C C . ARG A 1 126 ? -17.735 -6.410 2.577 1.00 98.44 126 ARG A C 1
ATOM 1005 O O . ARG A 1 126 ? -18.137 -7.263 3.358 1.00 98.44 126 ARG A O 1
ATOM 1012 N N . LYS A 1 127 ? -17.021 -6.740 1.491 1.00 98.31 127 LYS A N 1
ATOM 1013 C CA . LYS A 1 127 ? -16.629 -8.134 1.181 1.00 98.31 127 LYS A CA 1
ATOM 1014 C C . LYS A 1 127 ? -15.612 -8.710 2.168 1.00 98.31 127 LYS A C 1
ATOM 1016 O O . LYS A 1 127 ? -15.470 -9.925 2.229 1.00 98.31 127 LYS A O 1
ATOM 1021 N N . TYR A 1 128 ? -14.922 -7.853 2.917 1.00 98.38 128 TYR A N 1
ATOM 1022 C CA . TYR A 1 128 ? -14.004 -8.237 3.989 1.00 98.38 128 TYR A CA 1
ATOM 1023 C C . TYR A 1 128 ? -14.665 -8.143 5.370 1.00 98.38 128 TYR A C 1
ATOM 1025 O O . TYR A 1 128 ? -13.972 -8.122 6.383 1.00 98.38 128 TYR A O 1
ATOM 1033 N N . ASN A 1 129 ? -16.000 -8.074 5.426 1.00 98.19 129 ASN A N 1
ATOM 1034 C CA . ASN A 1 129 ? -16.781 -7.984 6.660 1.00 98.19 129 ASN A CA 1
ATOM 1035 C C . ASN A 1 129 ? -16.366 -6.814 7.570 1.00 98.19 129 ASN A C 1
ATOM 1037 O O . ASN A 1 129 ? -16.532 -6.904 8.783 1.00 98.19 129 ASN A O 1
ATOM 1041 N N . LEU A 1 130 ? -15.804 -5.733 7.013 1.00 98.56 130 LEU A N 1
ATOM 1042 C CA . LEU A 1 130 ? -15.459 -4.555 7.808 1.00 98.56 130 LEU A CA 1
ATOM 1043 C C . LEU A 1 130 ? -16.751 -3.968 8.415 1.00 98.56 130 LEU A C 1
ATOM 1045 O O . LEU A 1 130 ? -17.719 -3.804 7.663 1.00 98.56 130 LEU A O 1
ATOM 1049 N N . PRO A 1 131 ? -16.800 -3.655 9.727 1.00 98.50 131 PRO A N 1
ATOM 1050 C CA . PRO A 1 131 ? -18.013 -3.143 10.359 1.00 98.50 131 PRO A CA 1
ATOM 1051 C C . PRO A 1 131 ? -18.536 -1.877 9.670 1.00 98.50 131 PRO A C 1
ATOM 1053 O O . PRO A 1 131 ? -17.756 -0.990 9.317 1.00 98.50 131 PRO A O 1
ATOM 1056 N N . GLU A 1 132 ? -19.857 -1.776 9.493 1.00 98.12 132 GLU A N 1
ATOM 1057 C CA . GLU A 1 132 ? -20.471 -0.667 8.742 1.00 98.12 132 GLU A CA 1
ATOM 1058 C C . GLU A 1 132 ? -20.154 0.689 9.384 1.00 98.12 132 GLU A C 1
ATOM 1060 O O . GLU A 1 132 ? -19.813 1.633 8.686 1.00 98.12 132 GLU A O 1
ATOM 1065 N N . GLU A 1 133 ? -20.130 0.763 10.713 1.00 98.06 133 GLU A N 1
ATOM 1066 C CA . GLU A 1 133 ? -19.770 1.978 11.454 1.00 98.06 133 GLU A CA 1
ATOM 1067 C C . GLU A 1 133 ? -18.318 2.412 11.196 1.00 98.06 133 GLU A C 1
ATOM 1069 O O . GLU A 1 133 ? -18.017 3.605 11.122 1.00 98.06 133 GLU A O 1
ATOM 1074 N N . THR A 1 134 ? -17.408 1.449 11.003 1.00 98.62 134 THR A N 1
ATOM 1075 C CA . THR A 1 134 ? -16.031 1.730 10.585 1.00 98.62 134 THR A CA 1
ATOM 1076 C C . THR A 1 134 ? -16.004 2.262 9.154 1.00 98.62 134 THR A C 1
ATOM 1078 O O . THR A 1 134 ? -15.324 3.248 8.886 1.00 98.62 134 THR A O 1
ATOM 1081 N N . ILE A 1 135 ? -16.768 1.670 8.230 1.00 98.69 135 ILE A N 1
ATOM 1082 C CA . ILE A 1 135 ? -16.872 2.152 6.840 1.00 98.69 135 ILE A CA 1
ATOM 1083 C C . ILE A 1 135 ? -17.444 3.576 6.795 1.00 98.69 135 ILE A C 1
ATOM 1085 O O . ILE A 1 135 ? -16.879 4.435 6.117 1.00 98.69 135 ILE A O 1
ATOM 1089 N N . GLU A 1 136 ? -18.519 3.846 7.538 1.00 98.25 136 GLU A N 1
ATOM 1090 C CA . GLU A 1 136 ? -19.132 5.173 7.660 1.00 98.25 136 GLU A CA 1
ATOM 1091 C C . GLU A 1 136 ? -18.123 6.206 8.178 1.00 98.25 136 GLU A C 1
ATOM 1093 O O . GLU A 1 136 ? -18.002 7.302 7.620 1.00 98.25 136 GLU A O 1
ATOM 1098 N N . PHE A 1 137 ? -17.332 5.845 9.193 1.00 98.50 137 PHE A N 1
ATOM 1099 C CA . PHE A 1 137 ? -16.266 6.704 9.699 1.00 98.50 137 PHE A CA 1
ATOM 1100 C C . PHE A 1 137 ? -15.187 6.987 8.640 1.00 98.50 137 PHE A C 1
ATOM 1102 O O . PHE A 1 137 ? -14.809 8.147 8.448 1.00 98.50 137 PHE A O 1
ATOM 1109 N N . LEU A 1 138 ? -14.722 5.965 7.912 1.00 98.38 138 LEU A N 1
ATOM 1110 C CA . LEU A 1 138 ? -13.723 6.106 6.840 1.00 98.38 138 LEU A CA 1
ATOM 1111 C C . LEU A 1 138 ? -14.249 6.916 5.639 1.00 98.38 138 LEU A C 1
ATOM 1113 O O . LEU A 1 138 ? -13.463 7.522 4.907 1.00 98.38 138 LEU A O 1
ATOM 1117 N N . GLY A 1 139 ? -15.567 6.945 5.424 1.00 97.50 139 GLY A N 1
ATOM 1118 C CA . GLY A 1 139 ? -16.231 7.807 4.438 1.00 97.50 139 GLY A CA 1
ATOM 1119 C C . GLY A 1 139 ? -16.395 9.260 4.901 1.00 97.50 139 GLY A C 1
ATOM 1120 O O . GLY A 1 139 ? -16.611 10.159 4.090 1.00 97.50 139 GLY A O 1
ATOM 1121 N N . SER A 1 140 ? -16.259 9.528 6.202 1.00 96.69 140 SER A N 1
AT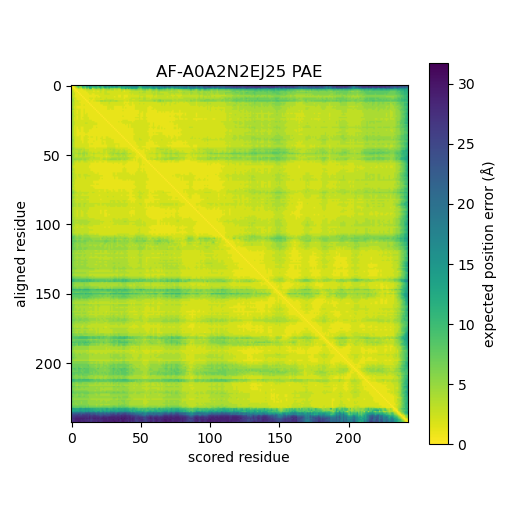OM 1122 C CA . SER A 1 140 ? -16.431 10.867 6.767 1.00 96.69 140 SER A CA 1
ATOM 1123 C C . SER A 1 140 ? -15.243 11.795 6.477 1.00 96.69 140 SER A C 1
ATOM 1125 O O . SER A 1 140 ? -14.143 11.358 6.140 1.00 96.69 140 SER A O 1
ATOM 1127 N N . ASN A 1 141 ? -15.432 13.106 6.664 1.00 93.31 141 ASN A N 1
ATOM 1128 C CA . ASN A 1 141 ? -14.353 14.094 6.533 1.00 93.31 141 ASN A CA 1
ATOM 1129 C C . ASN A 1 141 ? -13.453 14.197 7.777 1.00 93.31 141 ASN A C 1
ATOM 1131 O O . ASN A 1 141 ? -12.343 14.718 7.672 1.00 93.31 141 ASN A O 1
ATOM 1135 N N . ASN A 1 142 ? -13.911 13.729 8.943 1.00 93.69 142 ASN A N 1
ATOM 1136 C CA . ASN A 1 142 ? -13.200 13.894 10.210 1.00 93.69 142 ASN A CA 1
ATOM 1137 C C . ASN A 1 142 ? -12.501 12.594 10.625 1.00 93.69 142 ASN A C 1
ATOM 1139 O O . ASN A 1 142 ? -12.994 11.853 11.467 1.00 93.69 142 ASN A O 1
ATOM 1143 N N . ARG A 1 143 ? -11.360 12.319 9.988 1.00 97.06 143 ARG A N 1
ATOM 1144 C CA . ARG A 1 143 ? -10.585 11.077 10.172 1.00 97.06 143 ARG A CA 1
ATOM 1145 C C . ARG A 1 143 ? -9.262 11.273 10.901 1.00 97.06 143 ARG A C 1
ATOM 1147 O O . ARG A 1 143 ? -8.553 10.304 11.157 1.00 97.06 143 ARG A O 1
ATOM 1154 N N . LYS A 1 144 ? -8.902 12.527 11.172 1.00 97.81 144 LYS A N 1
ATOM 1155 C CA . LYS A 1 144 ? -7.753 12.864 12.007 1.00 97.81 144 LYS A CA 1
ATOM 1156 C C . LYS A 1 144 ? -8.214 12.851 13.458 1.00 97.81 144 LYS A C 1
ATOM 1158 O O . LYS A 1 144 ? -9.224 13.480 13.767 1.00 97.81 144 LYS A O 1
ATOM 1163 N N . ILE A 1 145 ? -7.476 12.163 14.316 1.00 97.44 145 ILE A N 1
ATOM 1164 C CA . ILE A 1 145 ? -7.703 12.162 15.758 1.00 97.44 145 ILE A CA 1
ATOM 1165 C C . ILE A 1 145 ? -6.414 12.632 16.419 1.00 97.44 145 ILE A C 1
ATOM 1167 O O . ILE A 1 145 ? -5.363 12.029 16.207 1.00 97.44 145 ILE A O 1
ATOM 1171 N N . ASP A 1 146 ? -6.508 13.722 17.177 1.00 97.62 146 ASP A N 1
ATOM 1172 C CA . ASP A 1 146 ? -5.431 14.180 18.051 1.00 97.62 146 ASP A CA 1
ATOM 1173 C C . ASP A 1 146 ? -5.472 13.346 19.344 1.00 97.62 146 ASP A C 1
ATOM 1175 O O . ASP A 1 146 ? -6.547 13.117 19.904 1.00 97.62 146 ASP A O 1
ATOM 1179 N N . LEU A 1 147 ? -4.314 12.855 19.780 1.00 96.56 147 LEU A N 1
ATOM 1180 C CA . LEU A 1 147 ? -4.159 11.921 20.893 1.00 96.56 147 LEU A CA 1
ATOM 1181 C C . LEU A 1 147 ? -3.560 12.660 22.093 1.00 96.56 147 LEU A C 1
ATOM 1183 O O . LEU A 1 147 ? -2.347 12.760 22.252 1.00 96.56 147 LEU A O 1
ATOM 1187 N N . GLU A 1 148 ? -4.423 13.231 22.931 1.00 93.75 148 GLU A N 1
ATOM 1188 C CA . GLU A 1 148 ? -4.014 14.098 24.044 1.00 93.75 148 GLU A CA 1
ATOM 1189 C C . GLU A 1 148 ? -3.316 13.352 25.194 1.00 93.75 148 GLU A C 1
ATOM 1191 O O . GLU A 1 148 ? -2.661 13.979 26.031 1.00 93.75 148 GLU A O 1
ATOM 1196 N N . LYS A 1 149 ? -3.507 12.031 25.291 1.00 94.25 149 LYS A N 1
ATOM 1197 C CA . LYS A 1 149 ? -3.011 11.196 26.398 1.00 94.25 149 LYS A CA 1
ATOM 1198 C C . LYS A 1 149 ? -1.952 10.189 25.963 1.00 94.25 149 LYS A C 1
ATOM 1200 O O . LYS A 1 149 ? -1.317 9.602 26.839 1.00 94.25 149 LYS A O 1
ATOM 1205 N N . SER A 1 150 ? -1.796 9.984 24.658 1.00 93.00 150 SER A N 1
ATOM 1206 C CA . SER A 1 150 ? -0.757 9.136 24.074 1.00 93.00 150 SER A CA 1
ATOM 1207 C C . SER A 1 150 ? 0.631 9.605 24.501 1.00 93.00 150 SER A C 1
ATOM 1209 O O . SER A 1 150 ? 0.916 10.801 24.594 1.00 93.00 150 SER A O 1
ATOM 1211 N N . THR A 1 151 ? 1.507 8.643 24.775 1.00 92.06 151 THR A N 1
ATOM 1212 C CA . THR A 1 151 ? 2.906 8.909 25.138 1.00 92.06 151 THR A CA 1
ATOM 1213 C C . THR A 1 151 ? 3.875 8.748 23.967 1.00 92.06 151 THR A C 1
ATOM 1215 O O . THR A 1 151 ? 5.048 9.103 24.101 1.00 92.06 151 THR A O 1
ATOM 1218 N N . PHE A 1 152 ? 3.398 8.247 22.822 1.00 90.81 152 PHE A N 1
ATOM 1219 C CA . PHE A 1 152 ? 4.224 7.940 21.650 1.00 90.81 152 PHE A CA 1
ATOM 1220 C C . PHE A 1 152 ? 4.030 8.930 20.494 1.00 90.81 152 PHE A C 1
ATOM 1222 O O . PHE A 1 152 ? 4.993 9.272 19.812 1.00 90.81 152 PHE A O 1
ATOM 1229 N N . THR A 1 153 ? 2.801 9.382 20.246 1.00 93.75 153 THR A N 1
ATOM 1230 C CA . THR A 1 153 ? 2.432 10.129 19.029 1.00 93.75 153 THR A CA 1
ATOM 1231 C C . THR A 1 153 ? 1.327 11.153 19.299 1.00 93.75 153 THR A C 1
ATOM 1233 O O . THR A 1 153 ? 0.428 10.866 20.090 1.00 93.75 153 THR A O 1
ATOM 1236 N N . ASP A 1 154 ? 1.361 12.324 18.647 1.00 95.62 154 ASP A N 1
ATOM 1237 C CA . ASP A 1 154 ? 0.394 13.398 18.924 1.00 95.62 154 ASP A CA 1
ATOM 1238 C C . ASP A 1 154 ? -0.912 13.230 18.134 1.00 95.62 154 ASP A C 1
ATOM 1240 O O . ASP A 1 154 ? -1.955 13.757 18.525 1.00 95.62 154 ASP A O 1
ATOM 1244 N N . TYR A 1 155 ? -0.884 12.531 16.993 1.00 97.12 155 TYR A N 1
ATOM 1245 C CA . TYR A 1 155 ? -2.085 12.289 16.196 1.00 97.12 155 TYR A CA 1
ATOM 1246 C C . TYR A 1 155 ? -1.979 11.072 15.278 1.00 97.12 155 TYR A C 1
ATOM 1248 O O . TYR A 1 155 ? -0.910 10.677 14.804 1.00 97.12 155 TYR A O 1
ATOM 1256 N N . ILE A 1 156 ? -3.153 10.561 14.917 1.00 97.75 156 ILE A N 1
ATOM 1257 C CA . ILE A 1 156 ? -3.337 9.588 13.842 1.00 97.75 156 ILE A CA 1
ATOM 1258 C C . ILE A 1 156 ? -4.281 10.135 12.775 1.00 97.75 156 ILE A C 1
ATOM 1260 O O . ILE A 1 156 ? -5.112 11.014 13.016 1.00 97.75 156 ILE A O 1
ATOM 1264 N N . LEU A 1 157 ? -4.155 9.601 11.567 1.00 97.88 157 LEU A N 1
ATOM 1265 C CA . LEU A 1 157 ? -5.067 9.857 10.462 1.00 97.88 157 LEU A CA 1
ATOM 1266 C C . LEU A 1 157 ? -5.520 8.524 9.883 1.00 97.88 157 LEU A C 1
ATOM 1268 O O . LEU A 1 157 ? -4.710 7.779 9.334 1.00 97.88 157 LEU A O 1
ATOM 1272 N N . PHE A 1 158 ? -6.819 8.253 9.955 1.00 98.38 158 PHE A N 1
ATOM 1273 C CA . PHE A 1 158 ? -7.418 7.100 9.294 1.00 98.38 158 PHE A CA 1
ATOM 1274 C C . PHE A 1 158 ? -7.514 7.304 7.774 1.00 98.38 158 PHE A C 1
ATOM 1276 O O . PHE A 1 158 ? -7.702 8.423 7.270 1.00 98.38 158 PHE A O 1
ATOM 1283 N N . CYS A 1 159 ? -7.414 6.195 7.042 1.00 97.88 159 CYS A N 1
ATOM 1284 C CA . CYS A 1 159 ? -7.637 6.118 5.600 1.00 97.88 159 CYS A CA 1
ATOM 1285 C C . CYS A 1 159 ? -8.998 6.702 5.205 1.00 97.88 159 CYS A C 1
ATOM 1287 O O . CYS A 1 159 ? -9.965 6.593 5.953 1.00 97.88 159 CYS A O 1
ATOM 1289 N N . SER A 1 160 ? -9.115 7.290 4.008 1.00 97.62 160 SER A N 1
ATOM 1290 C CA . SER A 1 160 ? -10.438 7.316 3.368 1.00 97.62 160 SER A CA 1
ATOM 1291 C C . SER A 1 160 ? -10.756 5.929 2.811 1.00 97.62 160 SER A C 1
ATOM 1293 O O . SER A 1 160 ? -9.849 5.115 2.632 1.00 97.62 160 SER A O 1
ATOM 1295 N N . VAL A 1 161 ? -12.014 5.650 2.459 1.00 98.12 161 VAL A N 1
ATOM 1296 C CA . VAL A 1 161 ? -12.387 4.347 1.866 1.00 98.12 161 VAL A CA 1
ATOM 1297 C C . VAL A 1 161 ? -11.569 3.982 0.614 1.00 98.12 161 VAL A C 1
ATOM 1299 O O . VAL A 1 161 ? -11.360 2.803 0.343 1.00 98.12 161 VAL A O 1
ATOM 1302 N N . GLN A 1 162 ? -11.070 4.971 -0.137 1.00 96.38 162 GLN A N 1
ATOM 1303 C CA . GLN A 1 162 ? -10.214 4.768 -1.315 1.00 96.38 162 GLN A CA 1
ATOM 1304 C C . GLN A 1 162 ? -8.762 4.403 -0.973 1.00 96.38 162 GLN A C 1
ATOM 1306 O O . GLN A 1 162 ? -8.063 3.856 -1.826 1.00 96.38 162 GLN A O 1
ATOM 1311 N N . ASP A 1 163 ? -8.310 4.726 0.239 1.00 96.75 163 ASP A N 1
ATOM 1312 C CA . ASP A 1 163 ? -6.924 4.533 0.676 1.00 96.75 163 ASP A CA 1
ATOM 1313 C C . ASP A 1 163 ? -6.734 3.275 1.524 1.00 96.75 163 ASP A C 1
ATOM 1315 O O . ASP A 1 163 ? -5.597 2.932 1.831 1.00 96.75 163 ASP A O 1
ATOM 1319 N N . VAL A 1 164 ? -7.821 2.602 1.922 1.00 97.94 164 VAL A N 1
ATOM 1320 C CA . VAL A 1 164 ? -7.733 1.389 2.741 1.00 97.94 164 VAL A CA 1
ATOM 1321 C C . VAL A 1 164 ? -6.938 0.321 1.998 1.00 97.94 164 VAL A C 1
ATOM 1323 O O . VAL A 1 164 ? -7.296 -0.112 0.894 1.00 97.94 164 VAL A O 1
ATOM 1326 N N . ARG A 1 165 ? -5.862 -0.124 2.643 1.00 96.50 165 ARG A N 1
ATOM 1327 C CA . ARG A 1 165 ? -4.965 -1.150 2.122 1.00 96.50 165 ARG A CA 1
ATOM 1328 C C . ARG A 1 165 ? -5.440 -2.506 2.592 1.00 96.50 165 ARG A C 1
ATOM 1330 O O . ARG A 1 165 ? -5.931 -2.664 3.706 1.00 96.50 165 ARG A O 1
ATOM 1337 N N . ILE A 1 166 ? -5.313 -3.485 1.709 1.00 97.25 166 ILE A N 1
ATOM 1338 C CA . ILE A 1 166 ? -5.622 -4.873 2.026 1.00 97.25 166 ILE A CA 1
ATOM 1339 C C . ILE A 1 166 ? -4.408 -5.681 1.629 1.00 97.25 166 ILE A C 1
ATOM 1341 O O . ILE A 1 166 ? -4.007 -5.640 0.464 1.00 97.25 166 ILE A O 1
ATOM 1345 N N . PHE A 1 167 ? -3.828 -6.372 2.598 1.00 95.69 167 PHE A N 1
ATOM 1346 C CA . PHE A 1 167 ? -2.646 -7.189 2.392 1.00 95.69 167 PHE A CA 1
ATOM 1347 C C . PHE A 1 167 ? -2.778 -8.512 3.132 1.00 95.69 167 PHE A C 1
ATOM 1349 O O . PHE A 1 167 ? -3.598 -8.665 4.037 1.00 95.69 167 PHE A O 1
ATOM 1356 N N . GLU A 1 168 ? -1.983 -9.477 2.696 1.00 94.62 168 GLU A N 1
ATOM 1357 C CA . GLU A 1 168 ? -1.912 -10.801 3.290 1.00 94.62 168 GLU A CA 1
ATOM 1358 C C . GLU A 1 168 ? -0.550 -10.963 3.955 1.00 94.62 168 GLU A C 1
ATOM 1360 O O . GLU A 1 168 ? 0.486 -10.635 3.369 1.00 94.62 168 GLU A O 1
ATOM 1365 N N . TRP A 1 169 ? -0.555 -11.462 5.183 1.00 92.50 169 TRP A N 1
ATOM 1366 C CA . TRP A 1 169 ? 0.648 -11.764 5.935 1.00 92.50 169 TRP A CA 1
ATOM 1367 C C . TRP A 1 169 ? 0.446 -13.068 6.704 1.00 92.50 169 TRP A C 1
ATOM 1369 O O . TRP A 1 169 ? -0.533 -13.206 7.432 1.00 92.50 169 TRP A O 1
ATOM 1379 N N . ASN A 1 170 ? 1.354 -14.031 6.511 1.00 91.19 170 ASN A N 1
ATOM 1380 C CA . ASN A 1 170 ? 1.255 -15.393 7.053 1.00 91.19 170 ASN A CA 1
ATOM 1381 C C . ASN A 1 170 ? -0.135 -16.025 6.840 1.00 91.19 170 ASN A C 1
ATOM 1383 O O . ASN A 1 170 ? -0.749 -16.516 7.784 1.00 91.19 170 ASN A O 1
ATOM 1387 N N . ASP A 1 171 ? -0.631 -15.962 5.598 1.00 92.75 171 ASP A N 1
ATOM 1388 C CA . ASP A 1 171 ? -1.949 -16.455 5.169 1.00 92.75 171 ASP A CA 1
ATOM 1389 C C . ASP A 1 171 ? -3.153 -15.774 5.862 1.00 92.75 171 ASP A C 1
ATOM 1391 O O . ASP A 1 171 ? -4.283 -16.239 5.740 1.00 92.75 171 ASP A O 1
ATOM 1395 N N . ILE A 1 172 ? -2.938 -14.660 6.575 1.00 94.69 172 ILE A N 1
ATOM 1396 C CA . ILE A 1 172 ? -3.988 -13.871 7.230 1.00 94.69 172 ILE A CA 1
ATOM 1397 C C . ILE A 1 172 ? -4.180 -12.558 6.475 1.00 94.69 172 ILE A C 1
ATOM 1399 O O . ILE A 1 172 ? -3.229 -11.821 6.211 1.00 94.69 172 ILE A O 1
ATOM 1403 N N . ILE A 1 173 ? -5.435 -12.238 6.164 1.00 97.25 173 ILE A N 1
ATOM 1404 C CA . ILE A 1 173 ? -5.807 -10.972 5.528 1.00 97.25 173 ILE A CA 1
ATOM 1405 C C . ILE A 1 173 ? -5.942 -9.871 6.582 1.00 97.25 173 ILE A C 1
ATOM 1407 O O . ILE A 1 173 ? -6.679 -10.016 7.559 1.00 97.25 173 ILE A O 1
ATOM 1411 N N . PHE A 1 174 ? -5.309 -8.732 6.315 1.00 97.94 174 PHE A N 1
ATOM 1412 C CA . PHE A 1 174 ? -5.424 -7.502 7.087 1.00 97.94 174 PHE A CA 1
ATOM 1413 C C . PHE A 1 174 ? -6.049 -6.407 6.224 1.00 97.94 174 PHE A C 1
ATOM 1415 O O . PHE A 1 174 ? -5.637 -6.174 5.086 1.00 97.94 174 PHE A O 1
ATOM 1422 N N . VAL A 1 175 ? -7.053 -5.728 6.776 1.00 98.44 175 VAL A N 1
ATOM 1423 C CA . VAL A 1 175 ? -7.637 -4.499 6.233 1.00 98.44 175 VAL A CA 1
ATOM 1424 C C . VAL A 1 175 ? -7.113 -3.344 7.081 1.00 98.44 175 VAL A C 1
ATOM 1426 O O . VAL A 1 175 ? -7.582 -3.125 8.196 1.00 98.44 175 VAL A O 1
ATOM 1429 N N . ASP A 1 176 ? -6.107 -2.646 6.568 1.00 97.81 176 ASP A N 1
ATOM 1430 C CA . ASP A 1 176 ? -5.334 -1.644 7.300 1.00 97.81 176 ASP A CA 1
ATOM 1431 C C . ASP A 1 176 ? -5.997 -0.266 7.250 1.00 97.81 176 ASP A C 1
ATOM 1433 O O . ASP A 1 176 ? -6.317 0.264 6.178 1.00 97.81 176 ASP A O 1
ATOM 1437 N N . LEU A 1 177 ? -6.247 0.297 8.431 1.00 98.19 177 LEU A N 1
ATOM 1438 C CA . LEU A 1 177 ? -7.192 1.401 8.598 1.00 98.19 177 LEU A CA 1
ATOM 1439 C C . LEU A 1 177 ? -6.510 2.764 8.731 1.00 98.19 177 LEU A C 1
ATOM 1441 O O . LEU A 1 177 ? -7.183 3.791 8.607 1.00 98.19 177 LEU A O 1
ATOM 1445 N N . LEU A 1 178 ? -5.198 2.800 8.975 1.00 97.56 178 LEU A N 1
ATOM 1446 C CA . LEU A 1 178 ? -4.457 4.039 9.190 1.00 97.56 178 LEU A CA 1
ATOM 1447 C C . LEU A 1 178 ? -3.722 4.482 7.933 1.00 97.56 178 LEU A C 1
ATOM 1449 O O . LEU A 1 178 ? -3.031 3.710 7.287 1.00 97.56 178 LEU A O 1
ATOM 1453 N N . PHE A 1 179 ? -3.838 5.768 7.623 1.00 96.75 179 PHE A N 1
ATOM 1454 C CA . PHE A 1 179 ? -3.058 6.430 6.583 1.00 96.75 179 PHE A CA 1
ATOM 1455 C C . PHE A 1 179 ? -1.794 7.080 7.151 1.00 96.75 179 PHE A C 1
ATOM 1457 O O . PHE A 1 179 ? -0.813 7.269 6.434 1.00 96.75 179 PHE A O 1
ATOM 1464 N N . ARG A 1 180 ? -1.818 7.477 8.429 1.00 95.69 180 ARG A N 1
ATOM 1465 C CA . ARG A 1 180 ? -0.658 8.048 9.115 1.00 95.69 180 ARG A CA 1
ATOM 1466 C C . ARG A 1 180 ? -0.739 7.825 10.616 1.00 95.69 180 ARG A C 1
ATOM 1468 O O . ARG A 1 180 ? -1.791 8.038 11.214 1.00 95.69 180 ARG A O 1
ATOM 1475 N N . VAL A 1 181 ? 0.408 7.512 11.196 1.00 95.31 181 VAL A N 1
ATOM 1476 C CA . VAL A 1 181 ? 0.707 7.670 12.616 1.00 95.31 181 VAL A CA 1
ATOM 1477 C C . VAL A 1 181 ? 1.874 8.640 12.677 1.00 95.31 181 VAL A C 1
ATOM 1479 O O . VAL A 1 181 ? 2.856 8.476 11.954 1.00 95.31 181 VAL A O 1
ATOM 1482 N N . GLU A 1 182 ? 1.758 9.723 13.434 1.00 93.25 182 GLU A N 1
ATOM 1483 C CA . GLU A 1 182 ? 2.851 10.688 13.483 1.00 93.25 182 GLU A CA 1
ATOM 1484 C C . GLU A 1 182 ? 4.104 10.037 14.092 1.00 93.25 182 GLU A C 1
ATOM 1486 O O . GLU A 1 182 ? 4.019 9.428 15.152 1.00 93.25 182 GLU A O 1
ATOM 1491 N N . ASN A 1 183 ? 5.255 10.182 13.423 1.00 88.56 183 ASN A N 1
ATOM 1492 C CA . ASN A 1 183 ? 6.573 9.649 13.809 1.00 88.56 183 ASN A CA 1
ATOM 1493 C C . ASN A 1 183 ? 6.742 8.117 13.772 1.00 88.56 183 ASN A C 1
ATOM 1495 O O . ASN A 1 183 ? 7.832 7.636 14.079 1.00 88.56 183 ASN A O 1
ATOM 1499 N N . TYR A 1 184 ? 5.729 7.363 13.340 1.00 90.56 184 TYR A N 1
ATOM 1500 C CA . TYR A 1 184 ? 5.779 5.900 13.253 1.00 90.56 184 TYR A CA 1
ATOM 1501 C C . TYR A 1 184 ? 5.276 5.402 11.900 1.00 90.56 184 TYR A C 1
ATOM 1503 O O . TYR A 1 184 ? 4.520 6.081 11.205 1.00 90.56 184 TYR A O 1
ATOM 1511 N N . THR A 1 185 ? 5.683 4.187 11.537 1.00 87.19 185 THR A N 1
ATOM 1512 C CA . THR A 1 185 ? 5.055 3.453 10.436 1.00 87.19 185 THR A CA 1
ATOM 1513 C C . THR A 1 185 ? 3.607 3.161 10.812 1.00 87.19 185 THR A C 1
ATOM 1515 O O . THR A 1 185 ? 3.335 2.613 11.876 1.00 87.19 185 THR A O 1
ATOM 1518 N N . GLU A 1 186 ? 2.671 3.530 9.946 1.00 89.56 186 GLU A N 1
ATOM 1519 C CA . GLU A 1 186 ? 1.241 3.392 10.220 1.00 89.56 186 GLU A CA 1
ATOM 1520 C C . GLU A 1 186 ? 0.699 1.977 9.977 1.00 89.56 186 GLU A C 1
ATOM 1522 O O . GLU A 1 186 ? -0.342 1.605 10.520 1.00 89.56 186 GLU A O 1
ATOM 1527 N N . ILE A 1 187 ? 1.393 1.213 9.130 1.00 90.06 187 ILE A N 1
ATOM 1528 C CA . ILE A 1 187 ? 0.939 -0.078 8.620 1.00 90.06 187 ILE A CA 1
ATOM 1529 C C . ILE A 1 187 ? 0.788 -1.051 9.776 1.00 90.06 187 ILE A C 1
ATOM 1531 O O . ILE A 1 187 ? 1.749 -1.326 10.491 1.00 90.06 187 ILE A O 1
ATOM 1535 N N . GLY A 1 188 ? -0.415 -1.601 9.918 1.00 90.31 188 GLY A N 1
ATOM 1536 C CA . GLY A 1 188 ? -0.661 -2.655 10.882 1.00 90.31 188 GLY A CA 1
ATOM 1537 C C . GLY A 1 188 ? -0.868 -2.180 12.313 1.00 90.31 188 GLY A C 1
ATOM 1538 O O . GLY A 1 188 ? -1.092 -3.016 13.178 1.00 90.31 188 GLY A O 1
ATOM 1539 N N . VAL A 1 189 ? -0.851 -0.874 12.591 1.00 94.88 189 VAL A N 1
ATOM 1540 C CA . VAL A 1 189 ? -1.095 -0.359 13.950 1.00 94.88 189 VAL A CA 1
ATOM 1541 C C . VAL A 1 189 ? -2.556 -0.572 14.359 1.00 94.88 189 VAL A C 1
ATOM 1543 O O . VAL A 1 189 ? -2.827 -0.996 15.476 1.00 94.88 189 VAL A O 1
ATOM 1546 N N . ILE A 1 190 ? -3.503 -0.344 13.442 1.00 96.56 190 ILE A N 1
ATOM 1547 C CA . ILE A 1 190 ? -4.906 -0.746 13.602 1.00 96.56 190 ILE A CA 1
ATOM 1548 C C . ILE A 1 190 ? -5.378 -1.346 12.283 1.00 96.56 190 ILE A C 1
ATOM 1550 O O . ILE A 1 190 ? -5.487 -0.666 11.260 1.00 96.56 190 ILE A O 1
ATOM 1554 N N . SER A 1 191 ? -5.702 -2.630 12.322 1.00 97.62 191 SER A N 1
ATOM 1555 C CA . SER A 1 191 ? -6.247 -3.378 11.199 1.00 97.62 191 SER A CA 1
ATOM 1556 C C . SER A 1 191 ? -7.501 -4.131 11.612 1.00 97.62 191 SER A C 1
ATOM 1558 O O . SER A 1 191 ? -7.643 -4.570 12.752 1.00 97.62 191 SER A O 1
ATOM 1560 N N . TRP A 1 192 ? -8.408 -4.317 10.664 1.00 98.31 192 TRP A N 1
ATOM 1561 C CA . TRP A 1 192 ? -9.472 -5.305 10.771 1.00 98.31 192 TRP A CA 1
ATOM 1562 C C . TRP A 1 192 ? -8.997 -6.634 10.183 1.00 98.31 192 TRP A C 1
ATOM 1564 O O . TRP A 1 192 ? -8.408 -6.657 9.101 1.00 98.31 192 TRP A O 1
ATOM 1574 N N . ILE A 1 193 ? -9.256 -7.734 10.889 1.00 97.88 193 ILE A N 1
ATOM 1575 C CA . ILE A 1 193 ? -8.850 -9.085 10.494 1.00 97.88 193 ILE A CA 1
ATOM 1576 C C . ILE A 1 193 ? -10.127 -9.886 10.198 1.00 97.88 193 ILE A C 1
ATOM 1578 O O . ILE A 1 193 ? -10.749 -10.407 11.132 1.00 97.88 193 ILE A O 1
ATOM 1582 N N . PRO A 1 194 ? -10.543 -10.001 8.920 1.00 97.88 194 PRO A N 1
ATOM 1583 C CA . PRO A 1 194 ? -11.851 -10.538 8.538 1.00 97.88 194 PRO A CA 1
ATOM 1584 C C . PRO A 1 194 ? -12.129 -11.939 9.075 1.00 97.88 194 PRO A C 1
ATOM 1586 O O . PRO A 1 194 ? -13.219 -12.214 9.561 1.00 97.88 194 PRO A O 1
ATOM 1589 N N . GLU A 1 195 ? -11.129 -12.819 9.037 1.00 96.00 195 GLU A N 1
ATOM 1590 C CA . GLU A 1 195 ? -11.262 -14.213 9.477 1.00 96.00 195 GLU A CA 1
ATOM 1591 C C . GLU A 1 195 ? -11.454 -14.368 10.986 1.00 96.00 195 GLU A C 1
ATOM 1593 O O . GLU A 1 195 ? -11.880 -15.423 11.456 1.00 96.00 195 GLU A O 1
ATOM 1598 N N . LYS A 1 196 ? -11.065 -13.348 11.758 1.00 95.31 196 LYS A N 1
ATOM 1599 C CA . LYS A 1 196 ? -11.205 -13.324 13.217 1.00 95.31 196 LYS A CA 1
ATOM 1600 C C . LYS A 1 196 ? -12.370 -12.450 13.667 1.00 95.31 196 LYS A C 1
ATOM 1602 O O . LYS A 1 196 ? -12.631 -12.418 14.865 1.00 95.31 196 LYS A O 1
ATOM 1607 N N . GLU A 1 197 ? -13.012 -11.742 12.734 1.00 96.50 197 GLU A N 1
ATOM 1608 C CA . GLU A 1 197 ? -14.035 -10.726 12.997 1.00 96.50 197 GLU A CA 1
ATOM 1609 C C . GLU A 1 197 ? -13.620 -9.785 14.142 1.00 96.50 197 GLU A C 1
ATOM 1611 O O . GLU A 1 197 ? -14.381 -9.504 15.066 1.00 96.50 197 GLU A O 1
ATOM 1616 N N . SER A 1 198 ? -12.359 -9.347 14.110 1.00 97.12 198 SER A N 1
ATOM 1617 C CA . SER A 1 198 ? -11.734 -8.597 15.197 1.00 97.12 198 SER A CA 1
ATOM 1618 C C . SER A 1 198 ? -10.797 -7.534 14.650 1.00 97.12 198 SER A C 1
ATOM 1620 O O . SER A 1 198 ? -10.095 -7.753 13.659 1.00 97.12 198 SER A O 1
ATOM 1622 N N . PHE A 1 199 ? -10.722 -6.409 15.358 1.00 97.81 199 PHE A N 1
ATOM 1623 C CA . PHE A 1 199 ? -9.603 -5.484 15.218 1.00 97.81 199 PHE A CA 1
ATOM 1624 C C . PHE A 1 199 ? -8.332 -6.096 15.813 1.00 97.81 199 PHE A C 1
ATOM 1626 O O . PHE A 1 199 ? -8.387 -7.017 16.641 1.00 97.81 199 PHE A O 1
ATOM 1633 N N . GLY A 1 200 ? -7.185 -5.586 15.389 1.00 95.94 200 GLY A N 1
ATOM 1634 C CA . GLY A 1 200 ? -5.882 -6.031 15.847 1.00 95.94 200 GLY A CA 1
ATOM 1635 C C . GLY A 1 200 ? -4.757 -5.144 15.339 1.00 95.94 200 GLY A C 1
ATOM 1636 O O . GLY A 1 200 ? -4.986 -4.195 14.588 1.00 95.94 200 GLY A O 1
ATOM 1637 N N . CYS A 1 201 ? -3.545 -5.488 15.751 1.00 94.25 201 CYS A N 1
ATOM 1638 C CA . CYS A 1 201 ? -2.311 -4.871 15.285 1.00 94.25 201 CYS A CA 1
ATOM 1639 C C . CYS A 1 201 ? -1.323 -5.952 14.828 1.00 94.25 201 CYS A C 1
ATOM 1641 O O . CYS A 1 201 ? -1.416 -7.095 15.273 1.00 94.25 201 CYS A O 1
ATOM 1643 N N . ILE A 1 202 ? -0.387 -5.613 13.949 1.00 91.31 202 ILE A N 1
ATOM 1644 C CA . ILE A 1 202 ? 0.620 -6.527 13.401 1.00 91.31 202 ILE A CA 1
ATOM 1645 C C . ILE A 1 202 ? 2.004 -5.893 13.452 1.00 91.31 202 ILE A C 1
ATOM 1647 O O . ILE A 1 202 ? 2.205 -4.780 12.974 1.00 91.31 202 ILE A O 1
ATOM 1651 N N . ASP A 1 203 ? 2.949 -6.657 13.990 1.00 88.12 203 ASP A N 1
ATOM 1652 C CA . ASP A 1 203 ? 4.375 -6.383 13.987 1.00 88.12 203 ASP A CA 1
ATOM 1653 C C . ASP A 1 203 ? 5.050 -7.148 12.852 1.00 88.12 203 ASP A C 1
ATOM 1655 O O . ASP A 1 203 ? 5.339 -8.347 12.941 1.00 88.12 203 ASP A O 1
ATOM 1659 N N . LEU A 1 204 ? 5.316 -6.437 11.762 1.00 85.75 204 LEU A N 1
ATOM 1660 C CA . LEU A 1 204 ? 6.016 -7.007 10.618 1.00 85.75 204 LEU A CA 1
ATOM 1661 C C . LEU A 1 204 ? 7.498 -7.290 10.917 1.00 85.75 204 LEU A C 1
ATOM 1663 O O . LEU A 1 204 ? 8.081 -8.149 10.256 1.00 85.75 204 LEU A O 1
ATOM 1667 N N . GLU A 1 205 ? 8.111 -6.594 11.880 1.00 83.88 205 GLU A N 1
ATOM 1668 C CA . GLU A 1 205 ? 9.530 -6.748 12.220 1.00 83.88 205 GLU A CA 1
ATOM 1669 C C . GLU A 1 205 ? 9.765 -7.969 13.113 1.00 83.88 205 GLU A C 1
ATOM 1671 O O . GLU A 1 205 ? 10.687 -8.749 12.863 1.00 83.88 205 GLU A O 1
ATOM 1676 N N . HIS A 1 206 ? 8.907 -8.165 14.117 1.00 84.44 206 HIS A N 1
ATOM 1677 C CA . HIS A 1 206 ? 8.990 -9.301 15.044 1.00 84.44 206 HIS A CA 1
ATOM 1678 C C . HIS A 1 206 ? 8.172 -10.517 14.598 1.00 84.44 206 HIS A C 1
ATOM 1680 O O . HIS A 1 206 ? 8.264 -11.582 15.202 1.00 84.44 206 HIS A O 1
ATOM 1686 N N . ASN A 1 207 ? 7.452 -10.389 13.484 1.00 86.44 207 ASN A N 1
ATOM 1687 C CA . ASN A 1 207 ? 6.621 -11.426 12.893 1.00 86.44 207 ASN A CA 1
ATOM 1688 C C . ASN A 1 207 ? 5.487 -11.898 13.833 1.00 86.44 207 ASN A C 1
ATOM 1690 O O . ASN A 1 207 ? 5.266 -13.096 14.013 1.00 86.44 207 ASN A O 1
ATOM 1694 N N . GLU A 1 208 ? 4.757 -10.949 14.418 1.00 87.56 208 GLU A N 1
ATOM 1695 C CA . GLU A 1 208 ? 3.684 -11.196 15.390 1.00 87.56 208 GLU A CA 1
ATOM 1696 C C . GLU A 1 208 ? 2.434 -10.368 15.068 1.00 87.56 208 GLU A C 1
ATOM 1698 O O . GLU A 1 208 ? 2.505 -9.346 14.396 1.00 87.56 208 GLU A O 1
ATOM 1703 N N . PHE A 1 209 ? 1.266 -10.777 15.570 1.00 92.00 209 PHE A N 1
ATOM 1704 C CA . PHE A 1 209 ? 0.071 -9.930 15.562 1.00 92.00 209 PHE A CA 1
ATOM 1705 C C . PHE A 1 209 ? -0.744 -10.124 16.847 1.00 92.00 209 PHE A C 1
ATOM 1707 O O . PHE A 1 209 ? -0.734 -11.196 17.458 1.00 92.00 209 PHE A O 1
ATOM 1714 N N . GLY A 1 210 ? -1.447 -9.074 17.261 1.00 90.81 210 GLY A N 1
ATOM 1715 C CA . GLY A 1 210 ? -2.301 -9.038 18.443 1.00 90.81 210 GLY A CA 1
ATOM 1716 C C . GLY A 1 210 ? -3.762 -8.801 18.076 1.00 90.81 210 GLY A C 1
ATOM 1717 O O . GLY A 1 210 ? -4.067 -8.067 17.138 1.00 90.81 210 GLY A O 1
ATOM 1718 N N . LEU A 1 211 ? -4.684 -9.408 18.828 1.00 93.88 211 LEU A N 1
ATOM 1719 C CA . LEU A 1 211 ? -6.129 -9.211 18.656 1.00 93.88 211 LEU A CA 1
ATOM 1720 C C . LEU A 1 211 ? -6.712 -8.309 19.747 1.00 93.88 211 LEU A C 1
ATOM 1722 O O . LEU A 1 211 ? -6.553 -8.576 20.939 1.00 93.88 211 LEU A O 1
ATOM 1726 N N . MET A 1 212 ? -7.508 -7.326 19.337 1.00 94.56 212 MET A N 1
ATOM 1727 C CA . MET A 1 212 ? -8.335 -6.476 20.200 1.00 94.56 212 MET A CA 1
ATOM 1728 C C . MET A 1 212 ? -9.683 -7.171 20.464 1.00 94.56 212 MET A C 1
ATOM 1730 O O . MET A 1 212 ? -10.747 -6.734 20.027 1.00 94.56 212 MET A O 1
ATOM 1734 N N . LYS A 1 213 ? -9.622 -8.341 21.114 1.00 89.25 213 LYS A N 1
ATOM 1735 C CA . LYS A 1 213 ? -10.749 -9.284 21.215 1.00 89.25 213 LYS A CA 1
ATOM 1736 C C . LYS A 1 213 ? -11.995 -8.646 21.832 1.00 89.25 213 LYS A C 1
ATOM 1738 O O . LYS A 1 213 ? -11.958 -8.167 22.961 1.00 89.25 213 LYS A O 1
ATOM 1743 N N . GLY A 1 214 ? -13.117 -8.758 21.120 1.00 90.06 214 GLY A N 1
ATOM 1744 C CA . GLY A 1 214 ? -14.432 -8.330 21.601 1.00 90.06 214 GLY A CA 1
ATOM 1745 C C . GLY A 1 214 ? -14.648 -6.817 21.621 1.00 90.06 214 GLY A C 1
ATOM 1746 O O . GLY A 1 214 ? -15.694 -6.390 22.099 1.00 90.06 214 GLY A O 1
ATOM 1747 N N . MET A 1 215 ? -13.698 -6.023 21.117 1.00 95.69 215 MET A N 1
ATOM 1748 C CA . MET A 1 215 ? -13.854 -4.574 20.999 1.00 95.69 215 MET A CA 1
ATOM 1749 C C . MET A 1 215 ? -14.659 -4.235 19.742 1.00 95.69 215 MET A C 1
ATOM 1751 O O . MET A 1 215 ? -14.301 -4.634 18.632 1.00 95.69 215 MET A O 1
ATOM 1755 N N . SER A 1 216 ? -15.749 -3.494 19.925 1.00 97.50 216 SER A N 1
ATOM 1756 C CA . SER A 1 216 ? -16.483 -2.841 18.840 1.00 97.50 216 SER A CA 1
ATOM 1757 C C . SER A 1 216 ? -15.712 -1.634 18.306 1.00 97.50 216 SER A C 1
ATOM 1759 O O . SER A 1 216 ? -14.751 -1.167 18.919 1.00 97.50 216 SER A O 1
ATOM 1761 N N . TRP A 1 217 ? -16.158 -1.072 17.181 1.00 97.88 217 TRP A N 1
ATOM 1762 C CA . TRP A 1 217 ? -15.581 0.166 16.660 1.00 97.88 217 TRP A CA 1
ATOM 1763 C C . TRP A 1 217 ? -15.678 1.327 17.667 1.00 97.88 217 TRP A C 1
ATOM 1765 O O . TRP A 1 217 ? -14.737 2.107 17.804 1.00 97.88 217 TRP A O 1
ATOM 1775 N N . GLN A 1 218 ? -16.775 1.421 18.424 1.00 97.62 218 GLN A N 1
ATOM 1776 C CA . GLN A 1 218 ? -16.937 2.430 19.474 1.00 97.62 218 GLN A CA 1
ATOM 1777 C C . GLN A 1 218 ? -15.951 2.223 20.613 1.00 97.62 218 GLN A C 1
ATOM 1779 O O . GLN A 1 218 ? -15.387 3.203 21.087 1.00 97.62 218 GLN A O 1
ATOM 1784 N N . ASP A 1 219 ? -15.714 0.976 21.027 1.00 97.69 219 ASP A N 1
ATOM 1785 C CA . ASP A 1 219 ? -14.706 0.688 22.051 1.00 97.69 219 ASP A CA 1
ATOM 1786 C C . ASP A 1 219 ? -13.320 1.142 21.577 1.00 97.69 219 ASP A C 1
ATOM 1788 O O . ASP A 1 219 ? -12.575 1.738 22.355 1.00 97.69 219 ASP A O 1
ATOM 1792 N N . ILE A 1 220 ? -13.006 0.933 20.287 1.00 96.94 220 ILE A N 1
ATOM 1793 C CA . ILE A 1 220 ? -11.748 1.394 19.690 1.00 96.94 220 ILE A CA 1
ATOM 1794 C C . ILE A 1 220 ? -11.627 2.919 19.739 1.00 96.94 220 ILE A C 1
ATOM 1796 O O . ILE A 1 220 ? -10.621 3.455 20.191 1.00 96.94 220 ILE A O 1
ATOM 1800 N N . ILE A 1 221 ? -12.652 3.639 19.288 1.00 96.94 221 ILE A N 1
ATOM 1801 C CA . ILE A 1 221 ? -12.601 5.103 19.228 1.00 96.94 221 ILE A CA 1
ATOM 1802 C C . ILE A 1 221 ? -12.644 5.743 20.623 1.00 96.94 221 ILE A C 1
ATOM 1804 O O . ILE A 1 221 ? -11.998 6.766 20.844 1.00 96.94 221 ILE A O 1
ATOM 1808 N N . CYS A 1 222 ? -13.367 5.158 21.581 1.00 96.38 222 CYS A N 1
ATOM 1809 C CA . CYS A 1 222 ? -13.466 5.694 22.940 1.00 96.38 222 CYS A CA 1
ATOM 1810 C C . CYS A 1 222 ? -12.170 5.565 23.758 1.00 96.38 222 CYS A C 1
ATOM 1812 O O . CYS A 1 222 ? -11.969 6.374 24.664 1.00 96.38 222 CYS A O 1
ATOM 1814 N N . ASP A 1 223 ? -11.314 4.583 23.459 1.00 96.12 223 ASP A N 1
ATOM 1815 C CA . ASP A 1 223 ? -10.040 4.333 24.159 1.00 96.12 223 ASP A CA 1
ATOM 1816 C C . ASP A 1 223 ? -8.824 4.438 23.216 1.00 96.12 223 ASP A C 1
ATOM 1818 O O . ASP A 1 223 ? -7.805 3.769 23.400 1.00 96.12 223 ASP A O 1
ATOM 1822 N N . ILE A 1 224 ? -8.939 5.266 22.172 1.00 96.38 224 ILE A N 1
ATOM 1823 C CA . ILE A 1 224 ? -7.995 5.292 21.049 1.00 96.38 224 ILE A CA 1
ATOM 1824 C C . ILE A 1 224 ? -6.552 5.612 21.463 1.00 96.38 224 ILE A C 1
ATOM 1826 O O . ILE A 1 224 ? -5.642 4.954 20.970 1.00 96.38 224 ILE A O 1
ATOM 1830 N N . ASP A 1 225 ? -6.323 6.539 22.403 1.00 96.38 225 ASP A N 1
ATOM 1831 C CA . ASP A 1 225 ? -4.980 6.848 22.922 1.00 96.38 225 ASP A CA 1
ATOM 1832 C C . ASP A 1 225 ? -4.282 5.595 23.474 1.00 96.38 225 ASP A C 1
ATOM 1834 O O . ASP A 1 225 ? -3.157 5.280 23.100 1.00 96.38 225 ASP A O 1
ATOM 1838 N N . ASN A 1 226 ? -4.976 4.836 24.327 1.00 94.50 226 ASN A N 1
ATOM 1839 C CA . ASN A 1 226 ? -4.444 3.626 24.953 1.00 94.50 226 ASN A CA 1
ATOM 1840 C C . ASN A 1 226 ? -4.251 2.498 23.935 1.00 94.50 226 ASN A C 1
ATOM 1842 O O . ASN A 1 226 ? -3.307 1.721 24.038 1.00 94.50 226 ASN A O 1
ATOM 1846 N N . ILE A 1 227 ? -5.149 2.385 22.956 1.00 95.06 227 ILE A N 1
ATOM 1847 C CA . ILE A 1 227 ? -5.044 1.379 21.895 1.00 95.06 227 ILE A CA 1
ATOM 1848 C C . ILE A 1 227 ? -3.837 1.655 21.011 1.00 95.06 227 ILE A C 1
ATOM 1850 O O . ILE A 1 227 ? -3.117 0.717 20.675 1.00 95.06 227 ILE A O 1
ATOM 1854 N N . ILE A 1 228 ? -3.599 2.914 20.648 1.00 94.88 228 ILE A N 1
ATOM 1855 C CA . ILE A 1 228 ? -2.424 3.295 19.868 1.00 94.88 228 ILE A CA 1
ATOM 1856 C C . ILE A 1 228 ? -1.154 3.026 20.669 1.00 94.88 228 ILE A C 1
ATOM 1858 O O . ILE A 1 228 ? -0.291 2.311 20.164 1.00 94.88 228 ILE A O 1
ATOM 1862 N N . ASP A 1 229 ? -1.077 3.475 21.924 1.00 94.19 229 ASP A N 1
ATOM 1863 C CA . ASP A 1 229 ? 0.085 3.227 22.785 1.00 94.19 229 ASP A CA 1
ATOM 1864 C C . ASP A 1 229 ? 0.375 1.724 22.911 1.00 94.19 229 ASP A C 1
ATOM 1866 O O . ASP A 1 229 ? 1.505 1.301 22.688 1.00 94.19 229 ASP A O 1
ATOM 1870 N N . LYS A 1 230 ? -0.648 0.894 23.157 1.00 92.12 230 LYS A N 1
ATOM 1871 C CA . LYS A 1 230 ? -0.508 -0.571 23.247 1.00 92.12 230 LYS A CA 1
ATOM 1872 C C . LYS A 1 230 ? -0.138 -1.247 21.936 1.00 92.12 230 LYS A C 1
ATOM 1874 O O . LYS A 1 230 ? 0.516 -2.288 21.951 1.00 92.12 230 LYS A O 1
ATOM 1879 N N . SER A 1 231 ? -0.601 -0.708 20.812 1.00 92.19 231 SER A N 1
ATOM 1880 C CA . SER A 1 231 ? -0.260 -1.240 19.492 1.00 92.19 231 SER A CA 1
ATOM 1881 C C . SER A 1 231 ? 1.192 -0.914 19.155 1.00 92.19 231 SER A C 1
ATOM 1883 O O . SER A 1 231 ? 1.913 -1.788 18.694 1.00 92.19 231 SER A O 1
ATOM 1885 N N . LEU A 1 232 ? 1.647 0.304 19.466 1.00 90.25 232 LEU A N 1
ATOM 1886 C CA . LEU A 1 232 ? 3.029 0.744 19.257 1.00 90.25 232 LEU A CA 1
ATOM 1887 C C . LEU A 1 232 ? 4.015 0.138 20.273 1.00 90.25 232 LEU A C 1
ATOM 1889 O O . LEU A 1 232 ? 5.191 -0.029 19.952 1.00 90.25 232 LEU A O 1
ATOM 1893 N N . SER A 1 233 ? 3.558 -0.200 21.484 1.00 88.88 233 SER A N 1
ATOM 1894 C CA . SER A 1 233 ? 4.351 -0.875 22.525 1.00 88.88 233 SER A CA 1
ATOM 1895 C C . SER A 1 233 ? 4.277 -2.406 22.469 1.00 88.88 233 SER A C 1
ATOM 1897 O O . SER A 1 233 ? 4.921 -3.077 23.279 1.00 88.88 233 SER A O 1
ATOM 1899 N N . TRP A 1 234 ? 3.506 -2.959 21.525 1.00 82.12 234 TRP A N 1
ATOM 1900 C CA . TRP A 1 234 ? 3.266 -4.396 21.336 1.00 82.12 234 TRP A CA 1
ATOM 1901 C C . TRP A 1 234 ? 2.628 -5.117 22.531 1.00 82.12 234 TRP A C 1
ATOM 1903 O O . TRP A 1 234 ? 2.716 -6.333 22.678 1.00 82.12 234 TRP A O 1
ATOM 1913 N N . GLU A 1 235 ? 1.893 -4.405 23.380 1.00 77.12 235 GLU A N 1
ATOM 1914 C CA . GLU A 1 235 ? 1.195 -5.014 24.517 1.00 77.12 235 GLU A CA 1
ATOM 1915 C C . GLU A 1 235 ? 0.072 -5.979 24.099 1.00 77.12 235 GLU A C 1
ATOM 1917 O O . GLU A 1 235 ? -0.291 -6.875 24.868 1.00 77.12 235 GLU A O 1
ATOM 1922 N N . PHE A 1 236 ? -0.461 -5.848 22.879 1.00 68.94 236 PHE A N 1
ATOM 1923 C CA . PHE A 1 236 ? -1.487 -6.756 22.357 1.00 68.94 236 PHE A CA 1
ATOM 1924 C C . PHE A 1 236 ? -0.948 -8.121 21.899 1.00 68.94 236 PHE A C 1
ATOM 1926 O O . PHE A 1 236 ? -1.736 -9.072 21.867 1.00 68.94 236 PHE A O 1
ATOM 1933 N N . SER A 1 237 ? 0.349 -8.267 21.592 1.00 63.34 237 SER A N 1
ATOM 1934 C CA . SER A 1 237 ? 0.912 -9.569 21.182 1.00 63.34 237 SER A CA 1
ATOM 1935 C C . SER A 1 237 ? 0.985 -10.557 22.353 1.00 63.34 237 SER A C 1
ATOM 1937 O O . SER A 1 237 ? 0.766 -11.756 22.183 1.00 63.34 237 SER A O 1
ATOM 1939 N N . ASN A 1 238 ? 1.121 -10.047 23.582 1.00 57.03 238 ASN A N 1
ATOM 1940 C CA . ASN A 1 238 ? 1.178 -10.841 24.815 1.00 57.03 238 ASN A CA 1
ATOM 1941 C C . ASN A 1 238 ? -0.128 -11.604 25.155 1.00 57.03 238 ASN A C 1
ATOM 1943 O O . ASN A 1 238 ? -0.142 -12.389 26.104 1.00 57.03 238 ASN A O 1
ATOM 1947 N N . ASN A 1 239 ? -1.226 -11.394 24.411 1.00 52.00 239 ASN A N 1
ATOM 1948 C CA . ASN A 1 239 ? -2.552 -11.991 24.657 1.00 52.00 239 ASN A CA 1
ATOM 1949 C C . ASN A 1 239 ? -3.049 -12.954 23.552 1.00 52.00 239 ASN A C 1
ATOM 1951 O O . ASN A 1 239 ? -4.219 -13.381 23.562 1.00 52.00 239 ASN A O 1
ATOM 1955 N N . THR A 1 240 ? -2.184 -13.346 22.613 1.00 47.53 240 THR A N 1
ATOM 1956 C CA . THR A 1 240 ? -2.511 -14.311 21.552 1.00 47.53 240 THR A CA 1
ATOM 1957 C C . THR A 1 240 ? -1.423 -15.369 21.385 1.00 47.53 240 THR A C 1
ATOM 1959 O O . THR A 1 240 ? -0.241 -15.067 21.321 1.00 47.53 240 THR A O 1
ATOM 1962 N N . ASN A 1 241 ? -1.845 -16.640 21.339 1.00 39.81 241 ASN A N 1
ATOM 1963 C CA . ASN A 1 241 ? -0.973 -17.770 21.032 1.00 39.81 241 ASN A CA 1
ATOM 1964 C C . ASN A 1 241 ? -0.344 -17.565 19.651 1.00 39.81 241 ASN A C 1
ATOM 1966 O O . ASN A 1 241 ? -1.063 -17.416 18.662 1.00 39.81 241 ASN A O 1
ATOM 1970 N N . ILE A 1 242 ? 0.983 -17.594 19.638 1.00 39.44 242 ILE A N 1
ATOM 1971 C CA . ILE A 1 242 ? 1.845 -17.677 18.464 1.00 39.44 242 ILE A CA 1
ATOM 1972 C C . ILE A 1 242 ? 1.446 -18.948 17.690 1.00 39.44 242 ILE A C 1
ATOM 1974 O O . ILE A 1 242 ? 1.376 -20.023 18.296 1.00 39.44 242 ILE A O 1
ATOM 1978 N N . PHE A 1 243 ? 1.138 -18.823 16.397 1.00 40.06 243 PHE A N 1
ATOM 1979 C CA . PHE A 1 243 ? 1.036 -19.962 15.476 1.00 40.06 243 PHE A CA 1
ATOM 1980 C C . PHE A 1 243 ? 2.342 -20.103 14.702 1.00 40.06 243 PHE A C 1
ATOM 1982 O O . PHE A 1 243 ? 2.858 -19.058 14.251 1.00 40.06 243 PHE A O 1
#

Solvent-accessible surface area (backbone atoms only — not comparable to full-atom values): 13246 Å² total; per-residue (Å²): 131,86,78,51,72,64,60,43,60,74,64,70,42,49,67,59,30,18,56,50,33,37,50,24,40,70,70,68,34,60,69,60,29,48,55,33,43,78,71,62,22,51,62,62,41,24,78,60,50,97,85,42,81,37,36,50,31,34,54,37,46,16,29,58,69,66,35,59,73,52,39,51,51,41,53,78,66,71,36,64,58,78,54,48,26,56,70,27,48,28,26,53,53,39,10,54,76,70,66,36,63,68,54,35,51,57,48,57,75,72,36,70,65,57,63,74,34,64,71,54,28,50,56,52,44,52,76,48,67,52,54,65,70,54,53,55,47,26,67,46,92,80,36,67,44,76,27,92,78,33,90,79,38,63,35,39,28,44,22,44,51,66,62,51,25,56,30,64,56,95,93,39,57,35,40,30,43,43,68,37,33,50,99,48,83,26,74,28,49,45,19,41,27,50,95,72,76,30,38,27,27,42,40,82,88,81,72,46,56,15,62,44,76,91,52,52,69,64,56,47,67,76,43,38,40,61,50,50,44,31,39,77,68,47,60,38,38,82,78,45,87,85,129

Mean predicted aligned error: 4.13 Å

Nearest PDB structures (foldseek):
  3twx-assembly1_A  TM=8.728E-01  e=1.064E-03  Homo sapiens
  3twr-assembly4_D  TM=8.724E-01  e=1.623E-03  Homo sapiens
  6urq-assembly2_B  TM=8.629E-01  e=1.540E-03  Homo sapiens
  5gp7-assembly1_A  TM=8.478E-01  e=1.902E-03  Homo sapiens
  5jhq-assembly4_D  TM=8.516E-01  e=2.349E-03  Homo sapiens

Radius of gyration: 19.66 Å; Cα contacts (8 Å, |Δi|>4): 407; chains: 1; bounding box: 52×36×51 Å